Protein AF-B3CKD4-F1 (afdb_monomer)

Secondary structure (DSSP, 8-state):
------------GGGTT----------------------------------------TTHHHHS-HHHHHHHHHHHHHHHHTSS-TT-EEEE--GGGGSTTS-PPPHHHHHHHHHHHHHHHHGGGB-HHHHHHHHHHHHHS-EEEETTTEEEE----S-HHHHHTTTTEEES-SSSB-EEEE---S-EEEE-TTTTGGGSTTTTTSSTTS-TTT--SEEEEEEE-TT---SSPP-SEEEEEEEEETTTTEEEEEEEEEEE-

Organism: Enterococcus faecium (NCBI:txid1352)

Radius of gyration: 23.49 Å; Cα contacts (8 Å, |Δi|>4): 375; chains: 1; bounding box: 85×53×52 Å

Mean predicted aligned error: 12.22 Å

Foldseek 3Di:
DDDDDPDDDPDPPPPPPPPDPDDDDDDDDDDDDDDDDDDDDDDDDDDDDDDDQPPPQPCVLVPDDPVRLLVQLVVLVVCQLPLDDAFAFQFFDDLCLLDPPSPHDDLLRRLVSSLVSVCVRRPQSADPQLSVLLSVLCVQFTQGQDNFQGGDTHHRDPPVLSVLSCQQWAFPDLTSTGTIGGHSPWDKDWDPCLPPQCPDPVRVPAPPVDPSVPDSQKTKMKTACCPPDGSDDHFGIKIWIWGQDSSVRGTHTHNRMDGGD

Nearest PDB structures (foldseek):
  4hic-assembly2_B  TM=9.867E-01  e=3.251E-32  Enterococcus faecalis
  1pq6-assembly3_A  TM=2.931E-01  e=3.524E+00  Homo sapiens

Solvent-accessible surface area (backbone atoms only — not comparable to full-atom values): 16053 Å² total; per-residue (Å²): 137,88,82,82,80,84,75,81,78,83,72,74,80,82,66,84,79,78,79,82,84,83,78,84,87,88,83,87,80,90,83,84,90,80,90,82,84,82,88,80,92,78,92,75,95,75,77,92,75,80,82,75,80,77,92,75,43,90,52,53,75,76,73,43,53,76,64,54,50,52,51,53,43,47,53,42,47,48,56,52,55,65,69,55,58,73,63,41,76,55,39,76,55,64,74,68,60,58,45,89,88,60,71,69,79,50,44,66,58,51,44,49,52,36,52,52,43,47,46,74,71,51,52,79,48,35,39,72,55,26,57,54,44,42,53,57,22,32,78,50,27,39,33,42,71,42,88,64,36,11,38,45,67,44,88,68,56,85,59,60,73,46,56,57,68,46,72,48,52,37,36,82,38,67,55,70,16,42,30,38,20,35,55,59,86,59,62,69,44,78,43,62,40,78,82,46,42,51,72,34,88,94,40,41,84,45,74,73,89,55,58,63,91,80,50,77,48,60,49,42,39,34,35,50,36,72,86,61,89,59,62,42,93,72,41,36,34,41,36,38,34,32,35,49,38,63,92,77,67,42,52,17,43,43,41,56,70,40,70,42,108

Structure (mmCIF, N/CA/C/O backbone):
data_AF-B3CKD4-F1
#
_entry.id   AF-B3CKD4-F1
#
loop_
_atom_site.group_PDB
_atom_site.id
_atom_site.type_symbol
_atom_site.label_atom_id
_atom_site.label_alt_id
_atom_site.label_comp_id
_atom_site.label_asym_id
_atom_site.label_entity_id
_atom_site.label_seq_id
_atom_site.pdbx_PDB_ins_code
_atom_site.Cartn_x
_atom_site.Cartn_y
_atom_site.Cartn_z
_atom_site.occupancy
_atom_site.B_iso_or_equiv
_atom_site.auth_seq_id
_atom_site.auth_comp_id
_atom_site.auth_asym_id
_atom_site.auth_atom_id
_atom_site.pdbx_PDB_model_num
ATOM 1 N N . MET A 1 1 ? -47.167 0.837 -23.440 1.00 34.38 1 MET A N 1
ATOM 2 C CA . MET A 1 1 ? -45.935 1.009 -24.236 1.00 34.38 1 MET A CA 1
ATOM 3 C C . MET A 1 1 ? -44.785 1.200 -23.272 1.00 34.38 1 MET A C 1
ATOM 5 O O . MET A 1 1 ? -44.754 2.196 -22.567 1.00 34.38 1 MET A O 1
ATOM 9 N N . ILE A 1 2 ? -43.925 0.192 -23.177 1.00 34.47 2 ILE A N 1
ATOM 10 C CA . ILE A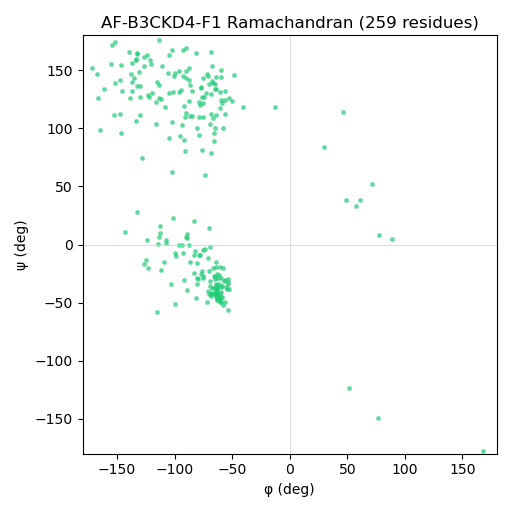 1 2 ? -42.704 0.191 -22.373 1.00 34.47 2 ILE A CA 1
ATOM 11 C C . ILE A 1 2 ? -41.601 0.704 -23.303 1.00 34.47 2 ILE A C 1
ATOM 13 O O . ILE A 1 2 ? -41.277 0.038 -24.282 1.00 34.47 2 ILE A O 1
ATOM 17 N N . GLY A 1 3 ? -41.101 1.915 -23.059 1.00 29.97 3 GLY A N 1
ATOM 18 C CA . GLY A 1 3 ? -39.999 2.514 -23.813 1.00 29.97 3 GLY A CA 1
ATOM 19 C C . GLY A 1 3 ? -38.732 2.474 -22.973 1.00 29.97 3 GLY A C 1
ATOM 20 O O . GLY A 1 3 ? -38.509 3.367 -22.163 1.00 29.97 3 GLY A O 1
ATOM 21 N N . VAL A 1 4 ? -37.945 1.407 -23.119 1.00 36.28 4 VAL A N 1
ATOM 22 C CA . VAL A 1 4 ? -36.656 1.248 -22.436 1.00 36.28 4 VAL A CA 1
ATOM 23 C C . VAL A 1 4 ? -35.616 2.136 -23.111 1.00 36.28 4 VAL A C 1
ATOM 25 O O . VAL A 1 4 ? -35.342 2.015 -24.303 1.00 36.28 4 VAL A O 1
ATOM 28 N N . LEU A 1 5 ? -35.050 3.023 -22.299 1.00 29.27 5 LEU A N 1
ATOM 29 C CA . LEU A 1 5 ? -33.893 3.861 -22.567 1.00 29.27 5 LEU A CA 1
ATOM 30 C C . LEU A 1 5 ? -32.649 2.962 -22.693 1.00 29.27 5 LEU A C 1
ATOM 32 O O . LEU A 1 5 ? -32.185 2.393 -21.706 1.00 29.27 5 LEU A O 1
ATOM 36 N N . VAL A 1 6 ? -32.115 2.812 -23.905 1.00 33.97 6 VAL A N 1
ATOM 37 C CA . VAL A 1 6 ? -30.828 2.142 -24.136 1.00 33.97 6 VAL A CA 1
ATOM 38 C C . VAL A 1 6 ? -29.718 3.130 -23.783 1.00 33.97 6 VAL A C 1
ATOM 40 O O . VAL A 1 6 ? -29.324 3.960 -24.598 1.00 33.97 6 VAL A O 1
ATOM 43 N N . VAL A 1 7 ? -29.235 3.061 -22.543 1.00 37.44 7 VAL A N 1
ATOM 44 C CA . VAL A 1 7 ? -27.975 3.690 -22.133 1.00 37.44 7 VAL A CA 1
ATOM 45 C C . VAL A 1 7 ? -26.863 2.694 -22.444 1.00 37.44 7 VAL A C 1
ATOM 47 O O . VAL A 1 7 ? -26.786 1.620 -21.849 1.00 37.44 7 VAL A O 1
ATOM 50 N N . GLY A 1 8 ? -26.044 3.035 -23.438 1.00 28.05 8 GLY A N 1
ATOM 51 C CA . GLY A 1 8 ? -24.894 2.247 -23.862 1.00 28.05 8 GLY A CA 1
ATOM 52 C C . GLY A 1 8 ? -23.882 2.098 -22.730 1.00 28.05 8 GLY A C 1
ATOM 53 O O . GLY A 1 8 ? -23.304 3.074 -22.258 1.00 28.05 8 GLY A O 1
ATOM 54 N N . ILE A 1 9 ? -23.667 0.854 -22.313 1.00 34.25 9 ILE A N 1
ATOM 55 C CA . ILE A 1 9 ? -22.568 0.450 -21.444 1.00 34.25 9 ILE A CA 1
ATOM 56 C C . ILE A 1 9 ? -21.275 0.597 -22.254 1.00 34.25 9 ILE A C 1
ATOM 58 O O . ILE A 1 9 ? -21.043 -0.145 -23.209 1.00 34.25 9 ILE A O 1
ATOM 62 N N . LEU A 1 10 ? -20.431 1.555 -21.866 1.00 32.62 10 LEU A N 1
ATOM 63 C CA . LEU A 1 10 ? -19.028 1.624 -22.269 1.00 32.62 10 LEU A CA 1
ATOM 64 C C . LEU A 1 10 ? -18.298 0.417 -21.664 1.00 32.62 10 LEU A C 1
ATOM 66 O O . LEU A 1 10 ? -17.800 0.450 -20.539 1.00 32.62 10 LEU A O 1
ATOM 70 N N . ALA A 1 11 ? -18.282 -0.684 -22.412 1.00 33.19 11 ALA A N 1
ATOM 71 C CA . ALA A 1 11 ? -17.410 -1.812 -22.151 1.00 33.19 11 ALA A CA 1
ATOM 72 C C . ALA A 1 11 ? -15.960 -1.343 -22.332 1.00 33.19 11 ALA A C 1
ATOM 74 O O . ALA A 1 11 ? -15.529 -1.014 -23.435 1.00 33.19 11 ALA A O 1
ATOM 75 N N . PHE A 1 12 ? -15.215 -1.289 -21.232 1.00 34.69 12 PHE A N 1
ATOM 76 C CA . PHE A 1 12 ? -13.770 -1.102 -21.232 1.00 34.69 12 PHE A CA 1
ATOM 77 C C . PHE A 1 12 ? -13.107 -2.222 -22.047 1.00 34.69 12 PHE A C 1
ATOM 79 O O . PHE A 1 12 ? -12.882 -3.324 -21.552 1.00 34.69 12 PHE A O 1
ATOM 86 N N . VAL A 1 13 ? -12.746 -1.913 -23.292 1.00 37.50 13 VAL A N 1
ATOM 87 C CA . VAL A 1 13 ? -11.971 -2.780 -24.200 1.00 37.50 13 VAL A CA 1
ATOM 88 C C . VAL A 1 13 ? -10.507 -2.945 -23.721 1.00 37.50 13 VAL A C 1
ATOM 90 O O . VAL A 1 13 ? -9.744 -3.719 -24.284 1.00 37.50 13 VAL A O 1
ATOM 93 N N . GLY A 1 14 ? -10.109 -2.293 -22.622 1.00 30.44 14 GLY A N 1
ATOM 94 C CA . GLY A 1 14 ? -8.742 -2.305 -22.084 1.00 30.44 14 GLY A CA 1
ATOM 95 C C . GLY A 1 14 ? -8.380 -3.409 -21.078 1.00 30.44 14 GLY A C 1
ATOM 96 O O . GLY A 1 14 ? -7.284 -3.357 -20.542 1.00 30.44 14 GLY A O 1
ATOM 97 N N . ILE A 1 15 ? -9.250 -4.390 -20.788 1.00 40.69 15 ILE A N 1
ATOM 98 C CA . ILE A 1 15 ? -8.971 -5.455 -19.784 1.00 40.69 15 ILE A CA 1
ATOM 99 C C . ILE A 1 15 ? -8.697 -6.829 -20.440 1.00 40.69 15 ILE A C 1
ATOM 101 O O . ILE A 1 15 ? -8.408 -7.812 -19.767 1.00 40.69 15 ILE A O 1
ATOM 105 N N . SER A 1 16 ? -8.705 -6.927 -21.774 1.00 32.69 16 SER A N 1
ATOM 106 C CA . SER A 1 16 ? -8.500 -8.213 -22.475 1.00 32.69 16 SER A CA 1
ATOM 107 C C . SER A 1 16 ? -7.028 -8.629 -22.660 1.00 32.69 16 SER A C 1
ATOM 109 O O . SER A 1 16 ? -6.746 -9.454 -23.523 1.00 32.69 16 SER A O 1
ATOM 111 N N . TYR A 1 17 ? -6.084 -8.099 -21.872 1.00 33.03 17 TYR A N 1
ATOM 112 C CA . TYR A 1 17 ? -4.670 -8.514 -21.930 1.00 33.03 17 TYR A CA 1
ATOM 113 C C . TYR A 1 17 ? -4.163 -9.260 -20.683 1.00 33.03 17 TYR A C 1
ATOM 115 O O . TYR A 1 17 ? -2.979 -9.561 -20.601 1.00 33.03 17 TYR A O 1
ATOM 123 N N . PHE A 1 18 ? -5.047 -9.655 -19.760 1.00 33.25 18 PHE A N 1
ATOM 124 C CA . PHE A 1 18 ? -4.701 -10.553 -18.652 1.00 33.25 18 PHE A CA 1
ATOM 125 C C . PHE A 1 18 ? -4.928 -12.015 -19.049 1.00 33.25 18 PHE A C 1
ATOM 127 O O . PHE A 1 18 ? -5.952 -12.615 -18.722 1.00 33.25 18 PHE A O 1
ATOM 134 N N . ASN A 1 19 ? -3.974 -12.604 -19.773 1.00 26.56 19 ASN A N 1
ATOM 135 C CA . ASN A 1 19 ? -3.956 -14.046 -20.009 1.00 26.56 19 ASN A CA 1
ATOM 136 C C . ASN A 1 19 ? -3.113 -14.713 -18.910 1.00 26.56 19 ASN A C 1
ATOM 138 O O . ASN A 1 19 ? -1.901 -14.868 -19.038 1.00 26.56 19 ASN A O 1
ATOM 142 N N . ASN A 1 20 ? -3.766 -15.083 -17.809 1.00 30.27 20 ASN A N 1
ATOM 143 C CA . ASN A 1 20 ? -3.169 -15.878 -16.741 1.00 30.27 20 ASN A CA 1
ATOM 144 C C . ASN A 1 20 ? -2.931 -17.313 -17.252 1.00 30.27 20 ASN A C 1
ATOM 146 O O . ASN A 1 20 ? -3.869 -18.101 -17.365 1.00 30.27 20 ASN A O 1
ATOM 150 N N . LYS A 1 21 ? -1.679 -17.654 -17.577 1.00 29.91 21 LYS A N 1
ATOM 151 C CA . LYS A 1 21 ? -1.231 -19.044 -17.749 1.00 29.91 21 LYS A CA 1
ATOM 152 C C . LYS A 1 21 ? -0.459 -19.510 -16.514 1.00 29.91 21 LYS A C 1
ATOM 154 O O . LYS A 1 21 ? 0.703 -19.880 -16.622 1.00 29.91 21 LYS A O 1
ATOM 159 N N . ASN A 1 22 ? -1.111 -19.553 -15.358 1.00 34.25 22 ASN A N 1
ATOM 160 C CA . ASN A 1 22 ? -0.658 -20.405 -14.264 1.00 34.25 22 ASN A CA 1
ATOM 161 C C . ASN A 1 22 ? -1.377 -21.751 -14.336 1.00 34.25 22 ASN A C 1
ATOM 163 O O . ASN A 1 22 ? -2.528 -21.891 -13.932 1.00 34.25 22 ASN A O 1
ATOM 167 N N . GLN A 1 23 ? -0.655 -22.756 -14.822 1.00 29.67 23 GLN A N 1
ATOM 168 C CA . GLN A 1 23 ? -0.945 -24.153 -14.531 1.00 29.67 23 GLN A CA 1
ATOM 169 C C . GLN A 1 23 ? 0.381 -24.840 -14.165 1.00 29.67 23 GLN A C 1
ATOM 171 O O . GLN A 1 23 ? 1.201 -25.069 -15.052 1.00 29.67 23 GLN A O 1
ATOM 176 N N . PRO A 1 24 ? 0.633 -25.170 -12.889 1.00 33.41 24 PRO A N 1
ATOM 177 C CA . PRO A 1 24 ? 1.547 -26.247 -12.525 1.00 33.41 24 PRO A CA 1
ATOM 178 C C . PRO A 1 24 ? 0.737 -27.477 -12.055 1.00 33.41 24 PRO A C 1
ATOM 180 O O . PRO A 1 24 ? -0.436 -27.313 -11.707 1.00 33.41 24 PRO A O 1
ATOM 183 N N . PRO A 1 25 ? 1.302 -28.704 -11.991 1.00 36.31 25 PRO A N 1
ATOM 184 C CA . PRO A 1 25 ? 2.719 -29.066 -12.119 1.00 36.31 25 PRO A CA 1
ATOM 185 C C . PRO A 1 25 ? 2.993 -30.248 -13.082 1.00 36.31 25 PRO A C 1
ATOM 187 O O . PRO A 1 25 ? 2.129 -31.079 -13.345 1.00 36.31 25 PRO A O 1
ATOM 190 N N . VAL A 1 26 ? 4.247 -30.416 -13.505 1.00 28.50 26 VAL A N 1
ATOM 191 C CA . VAL A 1 26 ? 4.792 -31.753 -13.807 1.00 28.50 26 VAL A CA 1
ATOM 192 C C . VAL A 1 26 ? 6.223 -31.844 -13.283 1.00 28.50 26 VAL A C 1
ATOM 194 O O . VAL A 1 26 ? 7.072 -31.013 -13.588 1.00 28.50 26 VAL A O 1
ATOM 197 N N . THR A 1 27 ? 6.474 -32.862 -12.469 1.00 28.45 27 THR A N 1
ATOM 198 C CA . THR A 1 27 ? 7.768 -33.255 -11.889 1.00 28.45 27 THR A CA 1
ATOM 199 C C . THR A 1 27 ? 7.973 -34.738 -12.228 1.00 28.45 27 THR A C 1
ATOM 201 O O . THR A 1 27 ? 6.972 -35.442 -12.361 1.00 28.45 27 THR A O 1
ATOM 204 N N . PRO A 1 28 ? 9.189 -35.307 -12.174 1.00 35.09 28 PRO A N 1
ATOM 205 C CA . PRO A 1 28 ? 10.477 -34.934 -12.762 1.00 35.09 28 PRO A CA 1
ATOM 206 C C . PRO A 1 28 ? 10.909 -35.978 -13.828 1.00 35.09 28 PRO A C 1
ATOM 208 O O . PRO A 1 28 ? 10.296 -37.032 -13.979 1.00 35.09 28 PRO A O 1
ATOM 211 N N . THR A 1 29 ? 12.023 -35.765 -14.530 1.00 26.00 29 THR A N 1
ATOM 212 C CA . THR A 1 29 ? 12.732 -36.859 -15.223 1.00 26.00 29 THR A CA 1
ATOM 213 C C . THR A 1 29 ? 14.212 -36.812 -14.852 1.00 26.00 29 THR A C 1
ATOM 215 O O . THR A 1 29 ? 14.914 -35.869 -15.202 1.00 26.00 29 THR A O 1
ATOM 218 N N . ALA A 1 30 ? 14.658 -37.825 -14.098 1.00 27.53 30 ALA A N 1
ATOM 219 C CA . ALA A 1 30 ? 16.064 -38.215 -13.964 1.00 27.53 30 ALA A CA 1
ATOM 220 C C . ALA A 1 30 ? 16.600 -38.586 -15.360 1.00 27.53 30 ALA A C 1
ATOM 222 O O . ALA A 1 30 ? 15.864 -39.116 -16.183 1.00 27.53 30 ALA A O 1
ATOM 223 N N . THR A 1 31 ? 17.838 -38.319 -15.761 1.00 25.52 31 THR A N 1
ATOM 224 C CA . THR A 1 31 ? 19.132 -38.825 -15.263 1.00 25.52 31 THR A CA 1
ATOM 225 C C . THR A 1 31 ? 20.192 -37.971 -16.003 1.00 25.52 31 THR A C 1
ATOM 227 O O . THR A 1 31 ? 19.908 -37.453 -17.079 1.00 25.52 31 THR A O 1
ATOM 230 N N . THR A 1 32 ? 21.398 -37.700 -15.507 1.00 27.59 32 THR A N 1
ATOM 231 C CA . THR A 1 32 ? 22.533 -38.634 -15.525 1.00 27.59 32 THR A CA 1
ATOM 232 C C . THR A 1 32 ? 23.643 -38.124 -14.606 1.00 27.59 32 THR A C 1
ATOM 234 O O . THR A 1 32 ? 23.853 -36.922 -14.464 1.00 27.59 32 THR A O 1
ATOM 237 N N . GLU A 1 33 ? 24.332 -39.081 -13.999 1.00 27.83 33 GLU A N 1
ATOM 238 C CA . GLU A 1 33 ? 25.506 -38.949 -13.150 1.00 27.83 33 GLU A CA 1
ATOM 239 C C . GLU A 1 33 ? 26.725 -38.397 -13.904 1.00 27.83 33 GLU A C 1
ATOM 241 O O . GLU A 1 33 ? 27.019 -38.841 -15.012 1.00 27.83 33 GLU A O 1
ATOM 246 N N . THR A 1 34 ? 27.533 -37.589 -13.216 1.00 28.06 34 THR A N 1
ATOM 247 C CA . THR A 1 34 ? 28.989 -37.793 -13.218 1.00 28.06 34 THR A CA 1
ATOM 248 C C . THR A 1 34 ? 29.566 -37.373 -11.871 1.00 28.06 34 THR A C 1
ATOM 250 O O . THR A 1 34 ? 29.558 -36.205 -11.491 1.00 28.06 34 THR A O 1
ATOM 253 N N . LYS A 1 35 ? 30.052 -38.373 -11.130 1.00 27.98 35 LYS A N 1
ATOM 254 C CA . LYS A 1 35 ? 30.986 -38.214 -10.015 1.00 27.98 35 LYS A CA 1
ATOM 255 C C . LYS A 1 35 ? 32.309 -37.673 -10.555 1.00 27.98 35 LYS A C 1
ATOM 257 O O . LYS A 1 35 ? 32.873 -38.301 -11.441 1.00 27.98 35 LYS A O 1
ATOM 262 N N . GLU A 1 36 ? 32.872 -36.668 -9.896 1.00 26.27 36 GLU A N 1
ATOM 263 C CA . GLU A 1 36 ? 34.223 -36.823 -9.356 1.00 26.27 36 GLU A CA 1
ATOM 264 C C . GLU A 1 36 ? 34.435 -35.941 -8.122 1.00 26.27 36 GLU A C 1
ATOM 266 O O . GLU A 1 36 ? 33.935 -34.827 -8.005 1.00 26.27 36 GLU A O 1
ATOM 271 N N . SER A 1 37 ? 35.112 -36.553 -7.160 1.00 27.42 37 SER A N 1
ATOM 272 C CA . SER A 1 37 ? 35.383 -36.122 -5.795 1.00 27.42 37 SER A CA 1
ATOM 273 C C . SER A 1 37 ? 36.687 -35.330 -5.752 1.00 27.42 37 SER A C 1
ATOM 275 O O . SER A 1 37 ? 37.608 -35.676 -6.483 1.00 27.42 37 SER A O 1
ATOM 277 N N . ASN A 1 38 ? 36.811 -34.370 -4.828 1.00 26.59 38 ASN A N 1
ATOM 278 C CA . ASN A 1 38 ? 37.902 -34.394 -3.847 1.00 26.59 38 ASN A CA 1
ATOM 279 C C . ASN A 1 38 ? 37.614 -33.506 -2.627 1.00 26.59 38 ASN A C 1
ATOM 281 O O . ASN A 1 38 ? 37.167 -32.368 -2.736 1.00 26.59 38 ASN A O 1
ATOM 285 N N . GLN A 1 39 ? 37.873 -34.106 -1.464 1.00 28.67 39 GLN A N 1
ATOM 286 C CA . GLN A 1 39 ? 37.807 -33.565 -0.108 1.00 28.67 39 GLN A CA 1
ATOM 287 C C . GLN A 1 39 ? 38.749 -32.369 0.098 1.00 28.67 39 GLN A C 1
ATOM 289 O O . GLN A 1 39 ? 39.863 -32.376 -0.416 1.00 28.67 39 GLN A O 1
ATOM 294 N N . SER A 1 40 ? 38.377 -31.451 0.995 1.00 28.33 40 SER A N 1
ATOM 295 C CA . SER A 1 40 ? 39.128 -31.263 2.247 1.00 28.33 40 SER A CA 1
ATOM 296 C C . SER A 1 40 ? 38.325 -30.417 3.235 1.00 28.33 40 SER A C 1
ATOM 298 O O . SER A 1 40 ? 37.903 -29.305 2.929 1.00 28.33 40 SER A O 1
ATOM 300 N N . GLU A 1 41 ? 38.145 -30.957 4.436 1.00 30.70 41 GLU A N 1
ATOM 301 C CA . GLU A 1 41 ? 37.714 -30.240 5.632 1.00 30.70 41 GLU A CA 1
ATOM 302 C C . GLU A 1 41 ? 38.784 -29.217 6.033 1.00 30.70 41 GLU A C 1
ATOM 304 O O . GLU A 1 41 ? 39.971 -29.544 6.047 1.00 30.70 41 GLU A O 1
ATOM 309 N N . THR A 1 42 ? 38.384 -28.007 6.425 1.00 29.03 42 THR A N 1
ATOM 310 C CA . THR A 1 42 ? 39.048 -27.280 7.517 1.00 29.03 42 THR A CA 1
ATOM 311 C C . THR A 1 42 ? 38.041 -26.337 8.169 1.00 29.03 42 THR A C 1
ATOM 313 O O . THR A 1 42 ? 37.578 -25.366 7.578 1.00 29.03 42 THR A O 1
ATOM 316 N N . SER A 1 43 ? 37.698 -26.670 9.408 1.00 33.59 43 SER A N 1
ATOM 317 C CA . SER A 1 43 ? 37.061 -25.814 10.399 1.00 33.59 43 SER A CA 1
ATOM 318 C C . SER A 1 43 ? 37.939 -24.604 10.724 1.00 33.59 43 SER A C 1
ATOM 320 O O . SER A 1 43 ? 39.111 -24.771 11.065 1.00 33.59 43 SER A O 1
ATOM 322 N N . GLY A 1 44 ? 37.356 -23.409 10.702 1.00 27.89 44 GLY A N 1
ATOM 323 C CA . GLY A 1 44 ? 37.972 -22.194 11.223 1.00 27.89 44 GLY A CA 1
ATOM 324 C C . GLY A 1 44 ? 36.926 -21.100 11.388 1.00 27.89 44 GLY A C 1
ATOM 325 O O . GLY A 1 44 ? 36.568 -20.439 10.419 1.00 27.89 44 GLY A O 1
ATOM 326 N N . GLU A 1 45 ? 36.428 -20.927 12.613 1.00 34.06 45 GLU A N 1
ATOM 327 C CA . GLU A 1 45 ? 35.803 -19.675 13.041 1.00 34.06 45 GLU A CA 1
ATOM 328 C C . GLU A 1 45 ? 36.805 -18.532 12.844 1.00 34.06 45 GLU A C 1
ATOM 330 O O . GLU A 1 45 ? 37.916 -18.570 13.376 1.00 34.06 45 GLU A O 1
ATOM 335 N N . ALA A 1 46 ? 36.405 -17.509 12.093 1.00 29.33 46 ALA A N 1
ATOM 336 C CA . ALA A 1 46 ? 37.094 -16.230 12.044 1.00 29.33 46 ALA A CA 1
ATOM 337 C C . ALA A 1 46 ? 36.063 -15.114 11.830 1.00 29.33 46 ALA A C 1
ATOM 339 O O . ALA A 1 46 ? 35.621 -14.849 10.717 1.00 29.33 46 ALA A O 1
ATOM 340 N N . THR A 1 47 ? 35.667 -14.532 12.959 1.00 27.17 47 THR A N 1
ATOM 341 C CA . THR A 1 47 ? 35.543 -13.092 13.215 1.00 27.17 47 THR A CA 1
ATOM 342 C C . THR A 1 47 ? 34.853 -12.226 12.155 1.00 27.17 47 THR A C 1
ATOM 344 O O . THR A 1 47 ? 35.387 -11.960 11.079 1.00 27.17 47 THR A O 1
ATOM 347 N N . GLU A 1 48 ? 33.701 -11.681 12.556 1.00 37.09 48 GLU A N 1
ATOM 348 C CA . GLU A 1 48 ? 33.053 -10.509 11.968 1.00 37.09 48 GLU A CA 1
ATOM 349 C C . GLU A 1 48 ? 34.081 -9.429 11.618 1.00 37.09 48 GLU A C 1
ATOM 351 O O . GLU A 1 48 ? 34.756 -8.888 12.497 1.00 37.09 48 GLU A O 1
ATOM 356 N N . ASN A 1 49 ? 34.175 -9.087 10.332 1.00 29.06 49 ASN A N 1
ATOM 357 C CA . ASN A 1 49 ? 34.897 -7.903 9.902 1.00 29.06 49 ASN A CA 1
ATOM 358 C C . ASN A 1 49 ? 33.924 -6.912 9.261 1.00 29.06 49 ASN A C 1
ATOM 360 O O . ASN A 1 49 ? 33.439 -7.083 8.145 1.00 29.06 49 ASN A O 1
ATOM 364 N N . SER A 1 50 ? 33.640 -5.893 10.068 1.00 36.69 50 SER A N 1
ATOM 365 C CA . SER A 1 50 ? 33.224 -4.535 9.740 1.00 36.69 50 SER A CA 1
ATOM 366 C C . SER A 1 50 ? 33.379 -4.133 8.265 1.00 36.69 50 SER A C 1
ATOM 368 O O . SER A 1 50 ? 34.484 -4.037 7.734 1.00 36.69 50 SER A O 1
ATOM 370 N N . SER A 1 51 ? 32.227 -3.824 7.663 1.00 47.62 51 SER A N 1
ATOM 371 C CA . SER A 1 51 ? 31.985 -2.788 6.649 1.00 47.62 51 SER A CA 1
ATOM 372 C C . SER A 1 51 ? 33.147 -2.427 5.715 1.00 47.62 51 SER A C 1
ATOM 374 O O . SER A 1 51 ? 33.787 -1.385 5.851 1.00 47.62 51 SER A O 1
ATOM 376 N N . GLN A 1 52 ? 33.295 -3.210 4.649 1.00 33.50 52 GLN A N 1
ATOM 377 C CA . GLN A 1 52 ? 33.600 -2.627 3.347 1.00 33.50 52 GLN A CA 1
ATOM 378 C C . GLN A 1 52 ? 32.277 -2.211 2.704 1.00 33.50 52 GLN A C 1
ATOM 380 O O . GLN A 1 52 ? 31.463 -3.053 2.331 1.00 33.50 52 GLN A O 1
ATOM 385 N N . ALA A 1 53 ? 32.048 -0.901 2.594 1.00 41.47 53 ALA A N 1
ATOM 386 C CA . ALA A 1 53 ? 31.042 -0.380 1.683 1.00 41.47 53 ALA A CA 1
ATOM 387 C C . ALA A 1 53 ? 31.387 -0.897 0.280 1.00 41.47 53 ALA A C 1
ATOM 389 O O . ALA A 1 53 ? 32.433 -0.552 -0.273 1.00 41.47 53 ALA A O 1
ATOM 390 N N . VAL A 1 54 ? 30.542 -1.776 -0.260 1.00 41.84 54 VAL A N 1
ATOM 391 C CA . VAL A 1 54 ? 30.684 -2.313 -1.612 1.00 41.84 54 VAL A CA 1
ATOM 392 C C . VAL A 1 54 ? 30.492 -1.154 -2.582 1.00 41.84 54 VAL A C 1
ATOM 394 O O . VAL A 1 54 ? 29.382 -0.774 -2.942 1.00 41.84 54 VAL A O 1
ATOM 397 N N . GLN A 1 55 ? 31.609 -0.575 -3.003 1.00 39.78 55 GLN A N 1
ATOM 398 C CA . GLN A 1 55 ? 31.716 0.401 -4.078 1.00 39.78 55 GLN A CA 1
ATOM 399 C C . GLN A 1 55 ? 31.536 -0.327 -5.425 1.00 39.78 55 GLN A C 1
ATOM 401 O O . GLN A 1 55 ? 32.451 -0.400 -6.238 1.00 39.78 55 GLN A O 1
ATOM 406 N N . GLY A 1 56 ? 30.372 -0.965 -5.608 1.00 42.75 56 GLY A N 1
ATOM 407 C CA . GLY A 1 56 ? 30.109 -1.921 -6.688 1.00 42.75 56 GLY A CA 1
ATOM 408 C C . GLY A 1 56 ? 28.697 -1.887 -7.287 1.00 42.75 56 GLY A C 1
ATOM 409 O O . GLY A 1 56 ? 28.372 -2.788 -8.052 1.00 42.75 56 GLY A O 1
ATOM 410 N N . SER A 1 57 ? 27.863 -0.881 -6.980 1.00 52.38 57 SER A N 1
ATOM 411 C CA . SER A 1 57 ? 26.451 -0.831 -7.422 1.00 52.38 57 SER A CA 1
ATOM 412 C C . SER A 1 57 ? 26.086 0.302 -8.403 1.00 52.38 57 SER A C 1
ATOM 414 O O . SER A 1 57 ? 24.924 0.362 -8.801 1.00 52.38 57 SER A O 1
ATOM 416 N N . SER A 1 58 ? 26.999 1.188 -8.832 1.00 59.50 58 SER A N 1
ATOM 417 C CA . SER A 1 58 ? 26.608 2.301 -9.732 1.00 59.50 58 SER A CA 1
ATOM 418 C C . SER A 1 58 ? 26.134 1.830 -11.109 1.00 59.50 58 SER A C 1
ATOM 420 O O . SER A 1 58 ? 25.308 2.477 -11.739 1.00 59.50 58 SER A O 1
ATOM 422 N N . ASP A 1 59 ? 26.620 0.671 -11.559 1.00 84.94 59 ASP A N 1
ATOM 423 C CA . ASP A 1 59 ? 26.384 0.199 -12.925 1.00 84.94 59 ASP A CA 1
ATOM 424 C C . ASP A 1 59 ? 25.392 -0.970 -12.982 1.00 84.94 59 ASP A C 1
ATOM 426 O O . ASP A 1 59 ? 25.200 -1.539 -14.055 1.00 84.94 59 ASP A O 1
ATOM 430 N N . HIS A 1 60 ? 24.789 -1.378 -11.854 1.00 94.31 60 HIS A N 1
ATOM 431 C CA . HIS A 1 60 ? 23.889 -2.545 -11.808 1.00 94.31 60 HIS A CA 1
ATOM 432 C C . HIS A 1 60 ? 22.774 -2.414 -12.847 1.00 94.31 60 HIS A C 1
ATOM 434 O O . HIS A 1 60 ? 22.674 -3.222 -13.768 1.00 94.31 60 HIS A O 1
ATOM 440 N N . LEU A 1 61 ? 22.023 -1.314 -12.781 1.00 94.94 61 LEU A N 1
ATOM 441 C CA . LEU A 1 61 ? 20.921 -1.051 -13.705 1.00 94.94 61 LEU A CA 1
ATOM 442 C C . LEU A 1 61 ? 21.379 -0.864 -15.157 1.00 94.94 61 LEU A C 1
ATOM 444 O O . LEU A 1 61 ? 20.610 -1.169 -16.067 1.00 94.94 61 LEU A O 1
ATOM 448 N N . LEU A 1 62 ? 22.611 -0.390 -15.377 1.00 93.62 62 LEU A N 1
ATOM 449 C CA . LEU A 1 62 ? 23.193 -0.198 -16.711 1.00 93.62 62 LEU A CA 1
ATOM 450 C C . LEU A 1 62 ? 23.615 -1.518 -17.366 1.00 93.62 62 LEU A C 1
ATOM 452 O O . LEU A 1 62 ? 23.613 -1.620 -18.591 1.00 93.62 62 LEU A O 1
ATOM 456 N N . LYS A 1 63 ? 23.986 -2.522 -16.565 1.00 95.25 63 LYS A N 1
ATOM 457 C CA . LYS A 1 63 ? 24.376 -3.856 -17.045 1.00 95.25 63 LYS A CA 1
ATOM 458 C C . LYS A 1 63 ? 23.174 -4.724 -17.393 1.00 95.25 63 LYS A C 1
ATOM 460 O O . LYS A 1 63 ? 23.289 -5.583 -18.263 1.00 95.25 63 LYS A O 1
ATOM 465 N N . LEU A 1 64 ? 22.048 -4.504 -16.720 1.00 95.62 64 LEU A N 1
ATOM 466 C CA . LEU A 1 64 ? 20.812 -5.227 -16.983 1.00 95.62 64 LEU A CA 1
ATOM 467 C C . LEU A 1 64 ? 20.136 -4.736 -18.268 1.00 95.62 64 LEU A C 1
ATOM 469 O O . LEU A 1 64 ? 20.087 -3.542 -18.576 1.00 95.62 64 LEU A O 1
ATOM 473 N N . SER A 1 65 ? 19.537 -5.662 -19.004 1.00 96.38 65 SER A N 1
ATOM 474 C CA . SER A 1 65 ? 18.559 -5.340 -20.038 1.00 96.38 65 SER A CA 1
ATOM 475 C C . SER A 1 65 ? 17.268 -4.782 -19.424 1.00 96.38 65 SER A C 1
ATOM 477 O O . SER A 1 65 ? 16.999 -4.917 -18.230 1.00 96.38 65 SER A O 1
ATOM 479 N N . ALA A 1 66 ? 16.417 -4.174 -20.257 1.00 95.56 66 ALA A N 1
ATOM 480 C CA . ALA A 1 66 ? 15.106 -3.699 -19.808 1.00 95.56 66 ALA A CA 1
ATOM 481 C C . ALA A 1 66 ? 14.232 -4.831 -19.241 1.00 95.56 66 ALA A C 1
ATOM 483 O O . ALA A 1 66 ? 13.520 -4.618 -18.266 1.00 95.56 66 ALA A O 1
ATOM 484 N N . LYS A 1 67 ? 14.321 -6.037 -19.820 1.00 97.12 67 LYS A N 1
ATOM 485 C CA . LYS A 1 67 ? 13.588 -7.202 -19.326 1.00 97.12 67 LYS A CA 1
ATOM 486 C C . LYS A 1 67 ? 14.112 -7.664 -17.966 1.00 97.12 67 LYS A C 1
ATOM 488 O O . LYS A 1 67 ? 13.309 -7.921 -17.084 1.00 97.12 67 LYS A O 1
ATOM 493 N N . GLU A 1 68 ? 15.428 -7.730 -17.785 1.00 98.06 68 GLU A N 1
ATOM 494 C CA . GLU A 1 68 ? 16.006 -8.159 -16.507 1.00 98.06 68 GLU A CA 1
ATOM 495 C C . GLU A 1 68 ? 15.699 -7.170 -15.376 1.00 98.06 68 GLU A C 1
ATOM 497 O O . GLU A 1 68 ? 15.382 -7.607 -14.277 1.00 98.06 68 GLU A O 1
ATOM 502 N N . ARG A 1 69 ? 15.699 -5.852 -15.641 1.00 97.50 69 ARG A N 1
ATOM 503 C CA . ARG A 1 69 ? 15.247 -4.856 -14.648 1.00 97.50 69 ARG A CA 1
ATOM 504 C C . ARG A 1 69 ? 13.776 -5.040 -14.273 1.00 97.50 69 ARG A C 1
ATOM 506 O O . ARG A 1 69 ? 13.441 -4.985 -13.095 1.00 97.50 69 ARG A O 1
ATOM 513 N N . ALA A 1 70 ? 12.913 -5.264 -15.265 1.00 97.75 70 ALA A N 1
ATOM 514 C CA . ALA A 1 70 ? 11.492 -5.513 -15.039 1.00 97.75 70 ALA A CA 1
ATOM 515 C C . ALA A 1 70 ? 11.257 -6.790 -14.215 1.00 97.75 70 ALA A C 1
ATOM 517 O O . ALA A 1 70 ? 10.481 -6.765 -13.258 1.00 97.75 70 ALA A O 1
ATOM 518 N N . ASP A 1 71 ? 11.949 -7.881 -14.553 1.00 98.12 71 ASP A N 1
ATOM 519 C CA . ASP A 1 71 ? 11.868 -9.152 -13.832 1.00 98.12 71 ASP A CA 1
ATOM 520 C C . ASP A 1 71 ? 12.375 -8.973 -12.381 1.00 98.12 71 ASP A C 1
ATOM 522 O O . ASP A 1 71 ? 11.653 -9.293 -11.439 1.00 98.12 71 ASP A O 1
ATOM 526 N N . GLU A 1 72 ? 13.536 -8.338 -12.173 1.00 98.50 72 GLU A N 1
ATOM 527 C CA . GLU A 1 72 ? 14.107 -8.093 -10.837 1.00 98.50 72 GLU A CA 1
ATOM 528 C C . GLU A 1 72 ? 13.209 -7.202 -9.954 1.00 98.50 72 GLU A C 1
ATOM 530 O O . GLU A 1 72 ? 13.000 -7.490 -8.769 1.00 98.50 72 GLU A O 1
ATOM 535 N N . ALA A 1 73 ? 12.644 -6.129 -10.518 1.00 98.44 73 ALA A N 1
ATOM 536 C CA . ALA A 1 73 ? 11.708 -5.258 -9.811 1.00 98.44 73 ALA A CA 1
ATOM 537 C C . ALA A 1 73 ? 10.419 -6.003 -9.431 1.00 98.44 73 ALA A C 1
ATOM 539 O O . ALA A 1 73 ? 9.905 -5.833 -8.322 1.00 98.44 73 ALA A O 1
ATOM 540 N N . THR A 1 74 ? 9.918 -6.859 -10.324 1.00 98.31 74 THR A N 1
ATOM 541 C CA . THR A 1 74 ? 8.713 -7.667 -10.088 1.00 98.31 74 THR A CA 1
ATOM 542 C C . THR A 1 74 ? 8.954 -8.721 -9.011 1.00 98.31 74 THR A C 1
ATOM 544 O O . THR A 1 74 ? 8.136 -8.863 -8.108 1.00 98.31 74 THR A O 1
ATOM 547 N N . GLU A 1 75 ? 10.105 -9.393 -9.022 1.00 98.50 75 GLU A N 1
ATOM 548 C CA . GLU A 1 75 ? 10.503 -10.335 -7.970 1.00 98.50 75 GLU A CA 1
ATOM 549 C C . GLU A 1 75 ? 10.686 -9.641 -6.611 1.00 98.50 75 GLU A C 1
ATOM 551 O O . GLU A 1 75 ? 10.370 -10.196 -5.557 1.00 98.50 75 GLU A O 1
ATOM 556 N N . ALA A 1 76 ? 11.206 -8.411 -6.588 1.00 98.56 76 ALA A N 1
ATOM 557 C CA . ALA A 1 76 ? 11.279 -7.624 -5.360 1.00 98.56 76 ALA A CA 1
ATOM 558 C C . ALA A 1 76 ? 9.887 -7.243 -4.832 1.00 98.56 76 ALA A C 1
ATOM 560 O O . ALA A 1 76 ? 9.648 -7.356 -3.626 1.00 98.56 76 ALA A O 1
ATOM 561 N N . PHE A 1 77 ? 8.965 -6.858 -5.722 1.00 98.69 77 PHE A N 1
ATOM 562 C CA . PHE A 1 77 ? 7.567 -6.636 -5.365 1.00 98.69 77 PHE A CA 1
ATOM 563 C C . PHE A 1 77 ? 6.931 -7.913 -4.807 1.00 98.69 77 PHE A C 1
ATOM 565 O O . PHE A 1 77 ? 6.361 -7.872 -3.721 1.00 98.69 77 PHE A O 1
ATOM 572 N N . GLU A 1 78 ? 7.082 -9.053 -5.485 1.00 98.50 78 GLU A N 1
ATOM 573 C CA . GLU A 1 78 ? 6.540 -10.343 -5.048 1.00 98.50 78 GLU A CA 1
ATOM 574 C C . GLU A 1 78 ? 7.084 -10.743 -3.674 1.00 98.50 78 GLU A C 1
ATOM 576 O O . GLU A 1 78 ? 6.309 -11.112 -2.791 1.00 98.50 78 GLU A O 1
ATOM 581 N N . ARG A 1 79 ? 8.395 -10.598 -3.440 1.00 98.25 79 ARG A N 1
ATOM 582 C CA . ARG A 1 79 ? 9.014 -10.874 -2.132 1.00 98.25 79 ARG A CA 1
ATOM 583 C C . ARG A 1 79 ? 8.442 -10.009 -1.016 1.00 98.25 79 ARG A C 1
ATOM 585 O O . ARG A 1 79 ? 8.313 -10.485 0.108 1.00 98.25 79 ARG A O 1
ATOM 592 N N . TRP A 1 80 ? 8.112 -8.747 -1.287 1.00 98.56 80 TRP A N 1
ATOM 593 C CA . TRP A 1 80 ? 7.410 -7.906 -0.319 1.00 98.56 80 TRP A CA 1
ATOM 594 C C . TRP A 1 80 ? 5.950 -8.335 -0.151 1.00 98.56 80 TRP A C 1
ATOM 596 O O . TRP A 1 80 ? 5.504 -8.558 0.976 1.00 98.56 80 TRP A O 1
ATOM 606 N N . TYR A 1 81 ? 5.228 -8.509 -1.253 1.00 98.25 81 TYR A N 1
ATOM 607 C CA . TYR A 1 81 ? 3.797 -8.792 -1.278 1.00 98.25 81 TYR A CA 1
ATOM 608 C C . TYR A 1 81 ? 3.446 -10.145 -0.647 1.00 98.25 81 TYR A C 1
ATOM 610 O O . TYR A 1 81 ? 2.394 -10.290 -0.033 1.00 98.25 81 TYR A O 1
ATOM 618 N N . THR A 1 82 ? 4.360 -11.114 -0.715 1.00 97.69 82 THR A N 1
ATOM 619 C CA . THR A 1 82 ? 4.246 -12.446 -0.098 1.00 97.69 82 THR A CA 1
ATOM 620 C C . THR A 1 82 ? 4.937 -12.553 1.268 1.00 97.69 82 THR A C 1
ATOM 622 O O . THR A 1 82 ? 4.864 -13.597 1.911 1.00 97.69 82 THR A O 1
ATOM 625 N N . SER A 1 83 ? 5.568 -11.479 1.772 1.00 97.62 83 SER A N 1
ATOM 626 C CA . SER A 1 83 ? 6.215 -11.480 3.102 1.00 97.62 83 SER A CA 1
ATOM 627 C C . SER A 1 83 ? 5.238 -11.451 4.284 1.00 97.62 83 SER A C 1
ATOM 629 O O . SER A 1 83 ? 5.654 -11.506 5.443 1.00 97.62 83 SER A O 1
ATOM 631 N N . PHE A 1 84 ? 3.942 -11.342 4.009 1.00 97.88 84 PHE A N 1
ATOM 632 C CA . PHE A 1 84 ? 2.866 -11.353 4.989 1.00 97.88 84 PHE A CA 1
ATOM 633 C C . PHE A 1 84 ? 1.719 -12.226 4.485 1.00 97.88 84 PHE A C 1
ATOM 635 O O . PHE A 1 84 ? 1.596 -12.453 3.284 1.00 97.88 84 PHE A O 1
ATOM 642 N N . SER A 1 85 ? 0.887 -12.744 5.387 1.00 97.75 85 SER A N 1
ATOM 643 C CA . SER A 1 85 ? -0.292 -13.516 4.974 1.00 97.75 85 SER A CA 1
ATOM 644 C C . SER A 1 85 ? -1.486 -12.593 4.747 1.00 97.75 85 SER A C 1
ATOM 646 O O . SER A 1 85 ? -1.606 -11.541 5.382 1.00 97.75 85 SER A O 1
ATOM 648 N N . ASN A 1 86 ? -2.397 -12.993 3.858 1.00 97.69 86 ASN A N 1
ATOM 649 C CA . A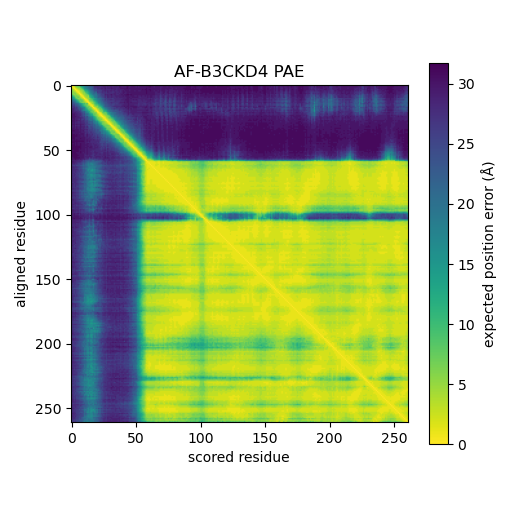SN A 1 86 ? -3.654 -12.275 3.672 1.00 97.69 86 ASN A CA 1
ATOM 650 C C . ASN A 1 86 ? -4.433 -12.254 4.996 1.00 97.69 86 ASN A C 1
ATOM 652 O O . ASN A 1 86 ? -4.709 -13.310 5.566 1.00 97.69 86 ASN A O 1
ATOM 656 N N . GLY A 1 87 ? -4.795 -11.066 5.479 1.00 97.94 87 GLY A N 1
ATOM 657 C CA . GLY A 1 87 ? -5.472 -10.889 6.763 1.00 97.94 87 GLY A CA 1
ATOM 658 C C . GLY A 1 87 ? -4.549 -10.713 7.973 1.00 97.94 87 GLY A C 1
ATOM 659 O O . GLY A 1 87 ? -5.058 -10.603 9.089 1.00 97.94 87 GLY A O 1
ATOM 660 N N . ASP A 1 88 ? -3.225 -10.643 7.783 1.00 98.56 88 ASP A N 1
ATOM 661 C CA . ASP A 1 88 ? -2.281 -10.309 8.856 1.00 98.56 88 ASP A CA 1
ATOM 662 C C . ASP A 1 88 ? -2.696 -9.006 9.556 1.00 98.56 88 ASP A C 1
ATOM 664 O O . ASP A 1 88 ? -2.866 -7.964 8.919 1.00 98.56 88 ASP A O 1
ATOM 668 N N . VAL A 1 89 ? -2.834 -9.052 10.881 1.00 98.62 89 VAL A N 1
ATOM 669 C CA . VAL A 1 89 ? -3.232 -7.893 11.690 1.00 98.62 89 VAL A CA 1
ATOM 670 C C . VAL A 1 89 ? -2.048 -6.943 11.851 1.00 98.62 89 VAL A C 1
ATOM 672 O O . VAL A 1 89 ? -0.979 -7.354 12.300 1.00 98.62 89 VAL A O 1
ATOM 675 N N . ILE A 1 90 ? -2.248 -5.664 11.523 1.00 98.38 90 ILE A N 1
ATOM 676 C CA . ILE A 1 90 ? -1.217 -4.621 11.640 1.00 98.38 90 ILE A CA 1
ATOM 677 C C . ILE A 1 90 ? -1.521 -3.588 12.729 1.00 98.38 90 ILE A C 1
ATOM 679 O O . ILE A 1 90 ? -0.612 -2.952 13.254 1.00 98.38 90 ILE A O 1
ATOM 683 N N . LEU A 1 91 ? -2.783 -3.441 13.129 1.00 98.25 91 LEU A N 1
ATOM 684 C CA . LEU A 1 91 ? -3.179 -2.642 14.286 1.00 98.25 91 LEU A CA 1
ATOM 685 C C . LEU A 1 91 ? -4.375 -3.304 14.960 1.00 98.25 91 LEU A C 1
ATOM 687 O O . LEU A 1 91 ? -5.349 -3.630 14.289 1.00 98.25 91 LEU A O 1
ATOM 691 N N . GLU A 1 92 ? -4.320 -3.449 16.280 1.00 97.19 92 GLU A N 1
ATOM 692 C CA . GLU A 1 92 ? -5.424 -3.963 17.087 1.00 97.19 92 GLU A CA 1
ATOM 693 C C . GLU A 1 92 ? -5.659 -3.067 18.304 1.00 97.19 92 GLU A C 1
ATOM 695 O O . GLU A 1 92 ? -4.712 -2.633 18.971 1.00 97.19 92 GLU A O 1
ATOM 700 N N . ILE A 1 93 ? -6.932 -2.792 18.584 1.00 92.31 93 ILE A N 1
ATOM 701 C CA . ILE A 1 93 ? -7.379 -2.092 19.788 1.00 92.31 93 ILE A CA 1
ATOM 702 C C . ILE A 1 93 ? -8.133 -3.049 20.710 1.00 92.31 93 ILE A C 1
ATOM 704 O O . ILE A 1 93 ? -8.746 -4.022 20.271 1.00 92.31 93 ILE A O 1
ATOM 708 N N . ASN A 1 94 ? -8.131 -2.749 22.007 1.00 89.50 94 ASN A N 1
ATOM 709 C CA . ASN A 1 94 ? -8.973 -3.470 22.952 1.00 89.50 94 ASN A CA 1
ATOM 710 C C . ASN A 1 94 ? -10.458 -3.172 22.660 1.00 89.50 94 ASN A C 1
ATOM 712 O O . ASN A 1 94 ? -10.816 -2.022 22.422 1.00 89.50 94 ASN A O 1
ATOM 716 N N . LYS A 1 95 ? -11.329 -4.187 22.730 1.00 88.50 95 LYS A N 1
ATOM 717 C CA . LYS A 1 95 ? -12.789 -4.048 22.565 1.00 88.50 95 LYS A CA 1
ATOM 718 C C . LYS A 1 95 ? -13.408 -3.003 23.496 1.00 88.50 95 LYS A C 1
ATOM 720 O O . LYS A 1 95 ? -14.400 -2.384 23.134 1.00 88.50 95 LYS A O 1
ATOM 725 N N . GLU A 1 96 ? -12.822 -2.789 24.671 1.00 86.31 96 GLU A N 1
ATOM 726 C CA . GLU A 1 96 ? -13.265 -1.761 25.618 1.00 86.31 96 GLU A CA 1
ATOM 727 C C . GLU A 1 96 ? -13.173 -0.339 25.042 1.00 86.31 96 GLU A C 1
ATOM 729 O O . GLU A 1 96 ? -13.965 0.518 25.424 1.00 86.31 96 GLU A O 1
ATOM 734 N N . LEU A 1 97 ? -12.277 -0.106 24.072 1.00 84.62 97 LEU A N 1
ATOM 735 C CA . LEU A 1 97 ? -12.119 1.180 23.383 1.00 84.62 97 LEU A CA 1
ATOM 736 C C . LEU A 1 97 ? -13.226 1.470 22.358 1.00 84.62 97 LEU A C 1
ATOM 738 O O . LEU A 1 97 ? -13.247 2.555 21.788 1.00 84.62 97 LEU A O 1
ATOM 742 N N . LEU A 1 98 ? -14.142 0.524 22.117 1.00 85.44 98 LEU A N 1
ATOM 743 C CA . LEU A 1 98 ? -15.338 0.750 21.297 1.00 85.44 98 LEU A CA 1
ATOM 744 C C . LEU A 1 98 ? -16.461 1.459 22.068 1.00 85.44 98 LEU A C 1
ATOM 746 O O . LEU A 1 98 ? -17.414 1.934 21.457 1.00 85.44 98 LEU A O 1
ATOM 750 N N . LYS A 1 99 ? -16.390 1.497 23.405 1.00 82.38 99 LYS A N 1
ATOM 751 C CA . LYS A 1 99 ? -17.433 2.098 24.243 1.00 82.38 99 LYS A CA 1
ATOM 752 C C . LYS A 1 99 ? -17.323 3.622 24.209 1.00 82.38 99 LYS A C 1
ATOM 754 O O . LYS A 1 99 ? -16.240 4.180 24.373 1.00 82.38 99 LYS A O 1
ATOM 759 N N . GLU A 1 100 ? -18.455 4.305 24.060 1.00 68.25 100 GLU A N 1
ATOM 760 C CA . GLU A 1 100 ? -18.497 5.767 24.142 1.00 68.25 100 GLU A CA 1
ATOM 761 C C . GLU A 1 100 ? -17.921 6.259 25.481 1.00 68.25 100 GLU A C 1
ATOM 763 O O . GLU A 1 100 ? -18.251 5.744 26.550 1.00 68.25 100 GLU A O 1
ATOM 768 N N . GLY A 1 101 ? -17.034 7.256 25.424 1.00 62.91 101 GLY A N 1
ATOM 769 C CA . GLY A 1 101 ? -16.439 7.863 26.618 1.00 62.91 101 GLY A CA 1
ATOM 770 C C . GLY A 1 101 ? -15.318 7.058 27.288 1.00 62.91 101 GLY A C 1
ATOM 771 O O . GLY A 1 101 ? -14.840 7.480 28.338 1.00 62.91 101 GLY A O 1
ATOM 772 N N . SER A 1 102 ? -14.831 5.959 26.696 1.00 61.62 102 SER A N 1
ATOM 773 C CA . SER A 1 102 ? -13.768 5.108 27.269 1.00 61.62 102 SER A CA 1
ATOM 774 C C . SER A 1 102 ? -12.359 5.739 27.305 1.00 61.62 102 SER A C 1
ATOM 776 O O . SER A 1 102 ? -11.378 5.018 27.476 1.00 61.62 102 SER A O 1
ATOM 778 N N . GLY A 1 103 ? -12.229 7.056 27.103 1.00 58.25 103 GLY A N 1
ATOM 779 C CA . GLY A 1 103 ? -10.934 7.738 26.974 1.00 58.25 103 GLY A CA 1
ATOM 780 C C .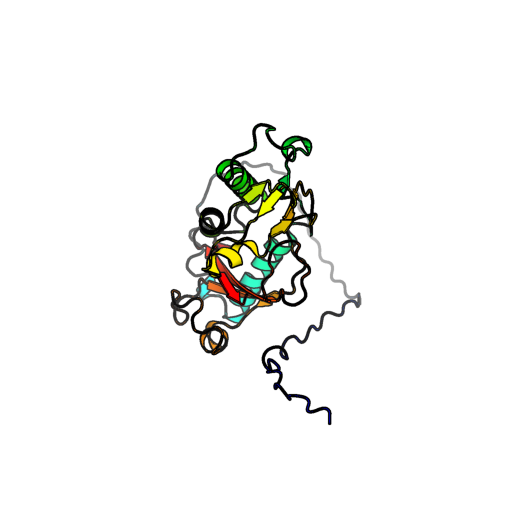 GLY A 1 103 ? -10.235 7.422 25.648 1.00 58.25 103 GLY A C 1
ATOM 781 O O . GLY A 1 103 ? -9.100 6.959 25.651 1.00 58.25 103 GLY A O 1
ATOM 782 N N . GLY A 1 104 ? -10.954 7.610 24.534 1.00 64.62 104 GLY A N 1
ATOM 783 C CA . GLY A 1 104 ? -10.568 7.160 23.193 1.00 64.62 104 GLY A CA 1
ATOM 784 C C . GLY A 1 104 ? -9.132 7.493 22.776 1.00 64.62 104 GLY A C 1
ATOM 785 O O . GLY A 1 104 ? -8.591 8.542 23.113 1.00 64.62 104 GLY A O 1
ATOM 786 N N . THR A 1 105 ? -8.530 6.588 22.003 1.00 74.12 105 THR A N 1
ATOM 787 C CA . THR A 1 105 ? -7.233 6.805 21.351 1.00 74.12 105 THR A CA 1
ATOM 788 C C . THR A 1 105 ? -7.386 7.865 20.265 1.00 74.12 105 THR A C 1
ATOM 790 O O . THR A 1 105 ? -8.294 7.776 19.434 1.00 74.12 105 THR A O 1
ATOM 793 N N . SER A 1 106 ? -6.517 8.874 20.263 1.00 86.25 106 SER A N 1
ATOM 794 C CA . SER A 1 106 ? -6.599 9.941 19.264 1.00 86.25 106 SER A CA 1
ATOM 795 C C . SER A 1 106 ? -6.269 9.410 17.859 1.00 86.25 106 SER A C 1
ATOM 797 O O . SER A 1 106 ? -5.494 8.456 17.725 1.00 86.25 106 SER A O 1
ATOM 799 N N . PRO A 1 107 ? -6.786 10.035 16.784 1.00 90.00 107 PRO A N 1
ATOM 800 C CA . PRO A 1 107 ? -6.425 9.643 15.423 1.00 90.00 107 PRO A CA 1
ATOM 801 C C . PRO A 1 107 ? -4.910 9.647 15.188 1.00 90.00 107 PRO A C 1
ATOM 803 O O . PRO A 1 107 ? -4.385 8.743 14.548 1.00 90.00 107 PRO A O 1
ATOM 806 N N . ILE A 1 108 ? -4.192 10.616 15.764 1.00 91.62 108 ILE A N 1
ATOM 807 C CA . ILE A 1 108 ? -2.733 10.741 15.636 1.00 91.62 108 ILE A CA 1
ATOM 808 C C . ILE A 1 108 ? -2.016 9.548 16.281 1.00 91.62 108 ILE A C 1
ATOM 810 O O . ILE A 1 108 ? -1.086 9.001 15.691 1.00 91.62 108 ILE A O 1
ATOM 814 N N . GLU A 1 109 ? -2.451 9.108 17.463 1.00 92.69 109 GLU A N 1
ATOM 815 C CA . GLU A 1 109 ? -1.886 7.929 18.133 1.00 92.69 109 GLU A CA 1
ATOM 816 C C . GLU A 1 109 ? -2.126 6.647 17.326 1.00 92.69 109 GLU A C 1
ATOM 818 O O . GLU A 1 109 ? -1.201 5.852 17.148 1.00 92.69 109 GLU A O 1
ATOM 823 N N . LEU A 1 110 ? -3.341 6.454 16.793 1.00 95.06 110 LEU A N 1
ATOM 824 C CA . LEU A 1 110 ? -3.671 5.290 15.960 1.00 95.06 110 LEU A CA 1
ATOM 825 C C . LEU A 1 110 ? -2.832 5.258 14.679 1.00 95.06 110 LEU A C 1
ATOM 827 O O . LEU A 1 110 ? -2.291 4.212 14.324 1.00 95.06 110 LEU A O 1
ATOM 831 N N . GLN A 1 111 ? -2.697 6.404 14.011 1.00 95.69 111 GLN A N 1
ATOM 832 C CA . GLN A 1 111 ? -1.888 6.550 12.802 1.00 95.69 111 GLN A CA 1
ATOM 833 C C . GLN A 1 111 ? -0.409 6.289 13.082 1.00 95.69 111 GLN A C 1
ATOM 835 O O . GLN A 1 111 ? 0.222 5.524 12.359 1.00 95.69 111 GLN A O 1
ATOM 840 N N . THR A 1 112 ? 0.132 6.873 14.154 1.00 96.38 112 THR A N 1
ATOM 841 C CA . THR A 1 112 ? 1.538 6.697 14.546 1.00 96.38 112 THR A CA 1
ATOM 842 C C . THR A 1 112 ? 1.830 5.227 14.826 1.00 96.38 112 THR A C 1
ATOM 844 O O . THR A 1 112 ? 2.729 4.652 14.220 1.00 96.38 112 THR A O 1
ATOM 847 N N . LYS A 1 113 ? 0.996 4.573 15.644 1.00 97.25 113 LYS A N 1
ATOM 848 C CA . LYS A 1 113 ? 1.155 3.152 15.971 1.00 97.25 113 LYS A CA 1
ATOM 849 C C . LYS A 1 113 ? 1.017 2.245 14.745 1.00 97.25 113 LYS A C 1
ATOM 851 O O . LYS A 1 113 ? 1.753 1.269 14.624 1.00 97.25 113 LYS A O 1
ATOM 856 N N . LEU A 1 114 ? 0.098 2.559 13.830 1.00 98.31 114 LEU A N 1
ATOM 857 C CA . LEU A 1 114 ? -0.041 1.837 12.564 1.00 98.31 114 LEU A CA 1
ATOM 858 C C . LEU A 1 114 ? 1.231 1.951 11.712 1.00 98.31 114 LEU A C 1
ATOM 860 O O . LEU A 1 114 ? 1.729 0.938 11.225 1.00 98.31 114 LEU A O 1
ATOM 864 N N . ILE A 1 115 ? 1.775 3.161 11.556 1.00 98.38 115 ILE A N 1
ATOM 865 C CA . ILE A 1 115 ? 3.007 3.404 10.794 1.00 98.38 115 ILE A CA 1
ATOM 866 C C . ILE A 1 115 ? 4.211 2.713 11.444 1.00 98.38 115 ILE A C 1
ATOM 868 O O . ILE A 1 115 ? 4.998 2.090 10.735 1.00 98.38 115 ILE A O 1
ATOM 872 N N . ASP A 1 116 ? 4.341 2.760 12.769 1.00 98.12 116 ASP A N 1
ATOM 873 C CA . ASP A 1 116 ? 5.434 2.097 13.488 1.00 98.12 116 ASP A CA 1
ATOM 874 C C . ASP A 1 116 ? 5.383 0.573 13.321 1.00 98.12 116 ASP A C 1
ATOM 876 O O . ASP A 1 116 ? 6.402 -0.059 13.033 1.00 98.12 116 ASP A O 1
ATOM 880 N N . ASN A 1 117 ? 4.188 -0.022 13.403 1.00 98.50 117 ASN A N 1
ATOM 881 C CA . ASN A 1 117 ? 3.999 -1.450 13.148 1.00 98.50 117 ASN A CA 1
ATOM 882 C C . ASN A 1 117 ? 4.338 -1.822 11.694 1.00 98.50 117 ASN A C 1
ATOM 884 O O . ASN A 1 117 ? 4.967 -2.854 11.453 1.00 98.50 117 ASN A O 1
ATOM 888 N N . LEU A 1 118 ? 3.963 -0.981 10.722 1.00 98.62 118 LEU A N 1
ATOM 889 C CA . LEU A 1 118 ? 4.323 -1.173 9.313 1.00 98.62 118 LEU A CA 1
ATOM 890 C C . LEU A 1 118 ? 5.841 -1.106 9.107 1.00 98.62 118 LEU A C 1
ATOM 892 O O . LEU A 1 118 ? 6.391 -1.974 8.432 1.00 98.62 118 LEU A O 1
ATOM 896 N N . LYS A 1 119 ? 6.525 -0.135 9.726 1.00 98.38 119 LYS A N 1
ATOM 897 C CA . LYS A 1 119 ? 7.992 -0.018 9.686 1.00 98.38 119 LYS A CA 1
ATOM 898 C C . LYS A 1 119 ? 8.674 -1.250 10.266 1.00 98.38 119 LYS A C 1
ATOM 900 O O . LYS A 1 119 ? 9.588 -1.786 9.645 1.00 98.38 119 LYS A O 1
ATOM 905 N N . ALA A 1 120 ? 8.202 -1.729 11.416 1.00 98.25 120 ALA A N 1
ATOM 906 C CA . ALA A 1 120 ? 8.731 -2.933 12.047 1.00 98.25 120 ALA A CA 1
ATOM 907 C C . ALA A 1 120 ? 8.530 -4.188 11.179 1.00 98.25 120 ALA A C 1
ATOM 909 O O . ALA A 1 120 ? 9.393 -5.063 11.158 1.00 98.25 120 ALA A O 1
ATOM 910 N N . LYS A 1 121 ? 7.409 -4.279 10.449 1.00 98.19 121 LYS A N 1
ATOM 911 C CA . LYS A 1 121 ? 7.084 -5.446 9.618 1.00 98.19 121 LYS A CA 1
ATOM 912 C C . LYS A 1 121 ? 7.787 -5.437 8.259 1.00 98.19 121 LYS A C 1
ATOM 914 O O . LYS A 1 121 ? 8.298 -6.470 7.830 1.00 98.19 121 LYS A O 1
ATOM 919 N N . PHE A 1 122 ? 7.790 -4.306 7.558 1.00 98.19 122 PHE A N 1
ATOM 920 C CA . PHE A 1 122 ? 8.304 -4.227 6.188 1.00 98.19 122 PHE A CA 1
ATOM 921 C C . PHE A 1 122 ? 9.781 -3.850 6.123 1.00 98.19 122 PHE A C 1
ATOM 923 O O . PHE A 1 122 ? 10.479 -4.320 5.220 1.00 98.19 122 PHE A O 1
ATOM 930 N N . GLY A 1 123 ? 10.269 -3.068 7.088 1.00 95.75 123 GLY A N 1
ATOM 931 C CA . GLY A 1 123 ? 11.652 -2.616 7.139 1.00 95.75 123 GLY A CA 1
ATOM 932 C C . GLY A 1 123 ? 12.074 -1.977 5.821 1.00 95.75 123 GLY A C 1
ATOM 933 O O . GLY A 1 123 ? 11.426 -1.061 5.319 1.00 95.75 123 GLY A O 1
ATOM 934 N N . ASP A 1 124 ? 13.142 -2.518 5.247 1.00 94.44 124 ASP A N 1
ATOM 935 C CA . ASP A 1 124 ? 13.813 -2.018 4.052 1.00 94.44 124 ASP A CA 1
ATOM 936 C C . ASP A 1 124 ? 13.264 -2.573 2.721 1.00 94.44 124 ASP A C 1
ATOM 938 O O . ASP A 1 124 ? 13.867 -2.346 1.669 1.00 94.44 124 ASP A O 1
ATOM 942 N N . LYS A 1 125 ? 12.140 -3.301 2.742 1.00 97.31 125 LYS A N 1
ATOM 943 C CA . LYS A 1 125 ? 11.439 -3.765 1.525 1.00 97.31 125 LYS A CA 1
ATOM 944 C C . LYS A 1 125 ? 10.653 -2.647 0.839 1.00 97.31 125 LYS A C 1
ATOM 946 O O . LYS A 1 125 ? 10.364 -2.723 -0.353 1.00 97.31 125 LYS A O 1
ATOM 951 N N . VAL A 1 126 ? 10.313 -1.614 1.597 1.00 98.00 126 VAL A N 1
ATOM 952 C CA . VAL A 1 126 ? 9.675 -0.392 1.114 1.00 98.00 126 VAL A CA 1
ATOM 953 C C . VAL A 1 126 ? 10.588 0.787 1.443 1.00 98.00 126 VAL A C 1
ATOM 955 O O . VAL A 1 126 ? 11.429 0.693 2.341 1.00 98.00 126 VAL A O 1
ATOM 958 N N . SER A 1 127 ? 10.480 1.872 0.691 1.00 97.00 127 SER A N 1
ATOM 959 C CA . SER A 1 127 ? 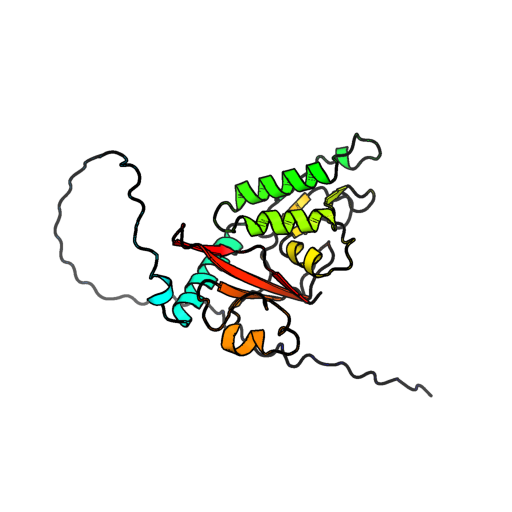11.287 3.070 0.917 1.00 97.00 127 SER A CA 1
ATOM 960 C C . SER A 1 127 ? 10.705 3.944 2.032 1.00 97.00 127 SER A C 1
ATOM 962 O O . SER A 1 127 ? 9.543 3.810 2.414 1.00 97.00 127 SER A O 1
ATOM 964 N N . ASP A 1 128 ? 11.489 4.889 2.553 1.00 96.44 128 ASP A N 1
ATOM 965 C CA . ASP A 1 128 ? 11.003 5.797 3.600 1.00 96.44 128 ASP A CA 1
ATOM 966 C C . ASP A 1 128 ? 9.813 6.650 3.132 1.00 96.44 128 ASP A C 1
ATOM 968 O O . ASP A 1 128 ? 8.892 6.916 3.913 1.00 96.44 128 ASP A O 1
ATOM 972 N N . ASP A 1 129 ? 9.786 7.030 1.848 1.00 96.06 129 ASP A N 1
ATOM 973 C CA . ASP A 1 129 ? 8.682 7.796 1.270 1.00 96.06 129 ASP A CA 1
ATOM 974 C C . ASP A 1 129 ? 7.365 7.010 1.211 1.00 96.06 129 ASP A C 1
ATOM 976 O O . ASP A 1 129 ? 6.301 7.629 1.201 1.00 96.06 129 ASP A O 1
ATOM 980 N N . PHE A 1 130 ? 7.400 5.671 1.269 1.00 98.06 130 PHE A N 1
ATOM 981 C CA . PHE A 1 130 ? 6.204 4.847 1.462 1.00 98.06 130 PHE A CA 1
ATOM 982 C C . PHE A 1 130 ? 5.483 5.216 2.760 1.00 98.06 130 PHE A C 1
ATOM 984 O O . PHE A 1 130 ? 4.290 5.534 2.754 1.00 98.06 130 PHE A O 1
ATOM 991 N N . TYR A 1 131 ? 6.217 5.235 3.875 1.00 97.94 131 TYR A N 1
ATOM 992 C CA . TYR A 1 131 ? 5.645 5.517 5.189 1.00 97.94 131 TYR A CA 1
ATOM 993 C C . TYR A 1 131 ? 5.216 6.979 5.321 1.00 97.94 131 TYR A C 1
ATOM 995 O O . TYR A 1 131 ? 4.131 7.248 5.836 1.00 97.94 131 TYR A O 1
ATOM 1003 N N . THR A 1 132 ? 6.031 7.927 4.846 1.00 97.25 132 THR A N 1
ATOM 1004 C CA . THR A 1 132 ? 5.698 9.359 4.950 1.00 97.25 132 THR A CA 1
ATOM 1005 C C . THR A 1 132 ? 4.501 9.730 4.077 1.00 97.25 132 THR A C 1
ATOM 1007 O O . THR A 1 132 ? 3.637 10.500 4.508 1.00 97.25 132 THR A O 1
ATOM 1010 N N . SER A 1 133 ? 4.386 9.139 2.885 1.00 96.56 133 SER A N 1
ATOM 1011 C CA . SER A 1 133 ? 3.247 9.361 1.995 1.00 96.56 133 SER A CA 1
ATOM 1012 C C . SER A 1 133 ? 1.962 8.762 2.566 1.00 96.56 133 SER A C 1
ATOM 1014 O O . SER A 1 133 ? 0.918 9.413 2.536 1.00 96.56 133 SER A O 1
ATOM 1016 N N . LEU A 1 134 ? 2.027 7.556 3.142 1.00 97.81 134 LEU A N 1
ATOM 1017 C CA . LEU A 1 134 ? 0.882 6.931 3.807 1.00 97.81 134 LEU A CA 1
ATOM 1018 C C . LEU A 1 134 ? 0.425 7.732 5.036 1.00 97.81 134 LEU A C 1
ATOM 1020 O O . LEU A 1 134 ? -0.767 7.984 5.201 1.00 97.81 134 LEU A O 1
ATOM 1024 N N . GLN A 1 135 ? 1.367 8.193 5.863 1.00 97.06 135 GLN A N 1
ATOM 1025 C CA . GLN A 1 135 ? 1.069 9.051 7.010 1.00 97.06 135 GLN A CA 1
ATOM 1026 C C . GLN A 1 135 ? 0.415 10.370 6.575 1.00 97.06 135 GLN A C 1
ATOM 1028 O O . GLN A 1 135 ? -0.581 10.787 7.160 1.00 97.06 135 GLN A O 1
ATOM 1033 N N . THR A 1 136 ? 0.918 10.991 5.505 1.00 95.81 136 THR A N 1
ATOM 1034 C CA . THR A 1 136 ? 0.313 12.201 4.924 1.00 95.81 136 THR A CA 1
ATOM 1035 C C . THR A 1 136 ? -1.124 11.948 4.481 1.00 95.81 136 THR A C 1
ATOM 1037 O O . THR A 1 136 ? -2.003 12.770 4.730 1.00 95.81 136 THR A O 1
ATOM 1040 N N . SER A 1 137 ? -1.392 10.789 3.880 1.00 96.69 137 SER A N 1
ATOM 1041 C CA . SER A 1 137 ? -2.750 10.407 3.504 1.00 96.69 137 SER A CA 1
ATOM 1042 C C . SER A 1 137 ? -3.680 10.246 4.704 1.00 96.69 137 SER A C 1
ATOM 1044 O O . SER A 1 137 ? -4.839 10.650 4.610 1.00 96.69 137 SER A O 1
ATOM 1046 N N . PHE A 1 138 ? -3.194 9.764 5.851 1.00 97.25 138 PHE A N 1
ATOM 1047 C CA . PHE A 1 138 ? -4.011 9.685 7.063 1.00 97.25 138 PHE A CA 1
ATOM 1048 C C . PHE A 1 138 ? -4.351 11.040 7.694 1.00 97.25 138 PHE A C 1
ATOM 1050 O O . PHE A 1 138 ? -5.379 11.141 8.362 1.00 97.25 138 PHE A O 1
ATOM 1057 N N . ASN A 1 139 ? -3.576 12.099 7.434 1.00 93.50 139 ASN A N 1
ATOM 1058 C CA . ASN A 1 139 ? -3.932 13.449 7.892 1.00 93.50 139 ASN A CA 1
ATOM 1059 C C . ASN A 1 139 ? -5.279 13.916 7.322 1.00 93.50 139 ASN A C 1
ATOM 1061 O O . ASN A 1 139 ? -5.980 14.695 7.961 1.00 93.50 139 ASN A O 1
ATOM 1065 N N . PHE A 1 140 ? -5.642 13.430 6.132 1.00 92.81 140 PHE A N 1
ATOM 1066 C CA . PHE A 1 140 ? -6.908 13.755 5.477 1.00 92.81 140 PHE A CA 1
ATOM 1067 C C . PHE A 1 140 ? -7.900 12.591 5.432 1.00 92.81 140 PHE A C 1
ATOM 1069 O O . PHE A 1 140 ? -9.072 12.804 5.146 1.00 92.81 140 PHE A O 1
ATOM 1076 N N . ASN A 1 141 ? -7.437 11.368 5.680 1.00 96.75 141 ASN A N 1
ATOM 1077 C CA . ASN A 1 141 ? -8.241 10.153 5.711 1.00 96.75 141 ASN A CA 1
ATOM 1078 C C . ASN A 1 141 ? -7.972 9.400 7.025 1.00 96.75 141 ASN A C 1
ATOM 1080 O O . ASN A 1 141 ? -7.213 8.426 7.041 1.00 96.75 141 ASN A O 1
ATOM 1084 N N . PRO A 1 142 ? -8.506 9.888 8.155 1.00 96.50 142 PRO A N 1
ATOM 1085 C CA . PRO A 1 142 ? -8.004 9.522 9.470 1.00 96.50 142 PRO A CA 1
ATOM 1086 C C . PRO A 1 142 ? -8.324 8.077 9.858 1.00 96.50 142 PRO A C 1
ATOM 1088 O O . PRO A 1 142 ? -9.409 7.555 9.589 1.00 96.50 142 PRO A O 1
ATOM 1091 N N . VAL A 1 143 ? -7.387 7.457 10.579 1.00 97.12 143 VAL A N 1
ATOM 1092 C CA . VAL A 1 143 ? -7.629 6.225 11.343 1.00 97.12 143 VAL A CA 1
ATOM 1093 C C . VAL A 1 143 ? -8.362 6.599 12.631 1.00 97.12 143 VAL A C 1
ATOM 1095 O O . VAL A 1 143 ? -7.850 7.399 13.412 1.00 97.12 143 VAL A O 1
ATOM 1098 N N . ILE A 1 144 ? -9.561 6.056 12.839 1.00 94.62 144 ILE A N 1
ATOM 1099 C CA . ILE A 1 144 ? -10.464 6.443 13.934 1.00 94.62 144 ILE A CA 1
ATOM 1100 C C . ILE A 1 144 ? -11.157 5.229 14.553 1.00 94.62 144 ILE A C 1
ATOM 1102 O O . ILE A 1 144 ? -11.204 4.154 13.954 1.00 94.62 144 ILE A O 1
ATOM 1106 N N . VAL A 1 145 ? -11.752 5.426 15.729 1.00 93.44 145 VAL A N 1
ATOM 1107 C CA . VAL A 1 145 ? -12.760 4.516 16.287 1.00 93.44 145 VAL A CA 1
ATOM 1108 C C . VAL A 1 145 ? -14.134 5.147 16.082 1.00 93.44 145 VAL A C 1
ATOM 1110 O O . VAL A 1 145 ? -14.485 6.118 16.745 1.00 93.44 145 VAL A O 1
ATOM 1113 N N . ASP A 1 146 ? -14.886 4.620 15.122 1.00 92.25 146 ASP A N 1
ATOM 1114 C CA . ASP A 1 146 ? -16.258 5.027 14.826 1.00 92.25 146 ASP A CA 1
ATOM 1115 C C . ASP A 1 146 ? -17.255 4.231 15.684 1.00 92.25 146 ASP A C 1
ATOM 1117 O O . ASP A 1 146 ? -17.083 3.027 15.881 1.00 92.25 146 ASP A O 1
ATOM 1121 N N . GLY A 1 147 ? -18.326 4.870 16.164 1.00 89.19 147 GLY A N 1
ATOM 1122 C CA . GLY A 1 147 ? -19.289 4.227 17.070 1.00 89.19 147 GLY A CA 1
ATOM 1123 C C . GLY A 1 147 ? -20.040 3.037 16.458 1.00 89.19 147 GLY A C 1
ATOM 1124 O O . GLY A 1 147 ? -20.447 2.125 17.175 1.00 89.19 147 GLY A O 1
ATOM 1125 N N . THR A 1 148 ? -20.190 2.997 15.130 1.00 91.88 148 THR A N 1
ATOM 1126 C CA . THR A 1 148 ? -20.883 1.906 14.426 1.00 91.88 148 THR A CA 1
ATOM 1127 C C . THR A 1 148 ? -19.891 0.907 13.836 1.00 91.88 148 THR A C 1
ATOM 1129 O O . THR A 1 148 ? -20.002 -0.305 14.058 1.00 91.88 148 THR A O 1
ATOM 1132 N N . LYS A 1 149 ? -18.900 1.408 13.093 1.00 95.31 149 LYS A N 1
ATOM 1133 C CA . LYS A 1 149 ? -17.907 0.598 12.378 1.00 95.31 149 LYS A CA 1
ATOM 1134 C C . LYS A 1 149 ? -16.826 0.036 13.301 1.00 95.31 149 LYS A C 1
ATOM 1136 O O . LYS A 1 149 ? -16.271 -1.015 12.996 1.00 95.31 149 LYS A O 1
ATOM 1141 N N . GLY A 1 150 ? -16.557 0.677 14.436 1.00 95.12 150 GLY A N 1
ATOM 1142 C CA . GLY A 1 150 ? -15.394 0.418 15.283 1.00 95.12 150 GLY A CA 1
ATOM 1143 C C . GLY A 1 150 ? -14.116 1.034 14.708 1.00 95.12 150 GLY A C 1
ATOM 1144 O O . GLY A 1 150 ? -14.164 2.065 14.037 1.00 95.12 150 GLY A O 1
ATOM 1145 N N . LEU A 1 151 ? -12.961 0.408 14.956 1.00 96.69 151 LEU A N 1
ATOM 1146 C CA . LEU A 1 151 ? -11.678 0.817 14.375 1.00 96.69 151 LEU A CA 1
ATOM 1147 C C . LEU A 1 151 ? -11.752 0.781 12.842 1.00 96.69 151 LEU A C 1
ATOM 1149 O O . LEU A 1 151 ? -12.020 -0.270 12.261 1.00 96.69 151 LEU A O 1
ATOM 1153 N N . THR A 1 152 ? -11.495 1.901 12.173 1.00 97.75 152 THR A N 1
ATOM 1154 C CA . THR A 1 152 ? -11.574 1.999 10.710 1.00 97.75 152 THR A CA 1
ATOM 1155 C C . THR A 1 152 ? -10.672 3.106 10.160 1.00 97.75 152 THR A C 1
ATOM 1157 O O . THR A 1 152 ? -10.108 3.898 10.916 1.00 97.75 152 THR A O 1
ATOM 1160 N N . ILE A 1 153 ? -10.539 3.159 8.834 1.00 98.00 153 ILE A N 1
ATOM 1161 C CA . ILE A 1 153 ? -9.900 4.256 8.100 1.00 98.00 153 ILE A CA 1
ATOM 1162 C C . ILE A 1 153 ? -11.024 5.015 7.394 1.00 98.00 153 ILE A C 1
ATOM 1164 O O . ILE A 1 153 ? -11.763 4.438 6.596 1.00 98.00 153 ILE A O 1
ATOM 1168 N N . SER A 1 154 ? -11.201 6.290 7.725 1.00 96.19 154 SER A N 1
ATOM 1169 C CA . SER A 1 154 ? -12.293 7.107 7.198 1.00 96.19 154 SER A CA 1
ATOM 1170 C C . SER A 1 154 ? -11.842 7.843 5.941 1.00 96.19 154 SER A C 1
ATOM 1172 O O . SER A 1 154 ? -10.922 8.654 6.002 1.00 96.19 154 SER A O 1
ATOM 1174 N N . LYS A 1 155 ? -12.494 7.587 4.803 1.00 95.88 155 LYS A N 1
ATOM 1175 C CA . LYS A 1 155 ? -12.291 8.372 3.583 1.00 95.88 155 LYS A CA 1
ATOM 1176 C C . LYS A 1 155 ? -13.005 9.716 3.722 1.00 95.88 155 LYS A C 1
ATOM 1178 O O . LYS A 1 155 ? -14.233 9.762 3.720 1.00 95.88 155 LYS A O 1
ATOM 1183 N N . GLN A 1 156 ? -12.239 10.795 3.855 1.00 94.50 156 GLN A N 1
ATOM 1184 C CA . GLN A 1 156 ? -12.769 12.156 4.019 1.00 94.50 156 GLN A CA 1
ATOM 1185 C C . GLN A 1 156 ? -12.200 13.144 2.994 1.00 94.50 156 GLN A C 1
ATOM 1187 O O . GLN A 1 156 ? -12.785 14.204 2.793 1.00 94.50 156 GLN A O 1
ATOM 1192 N N . ASN A 1 157 ? -11.095 12.806 2.320 1.00 93.81 157 ASN A N 1
ATOM 1193 C CA . ASN A 1 157 ? -10.511 13.648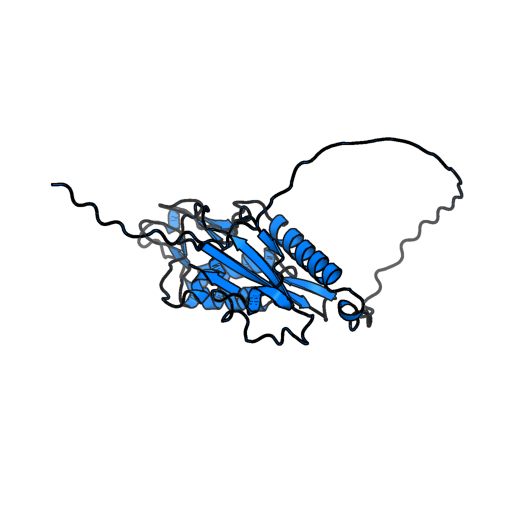 1.280 1.00 93.81 157 ASN A CA 1
ATOM 1194 C C . ASN A 1 157 ? -11.144 13.382 -0.099 1.00 93.81 157 ASN A C 1
ATOM 1196 O O . ASN A 1 157 ? -11.338 12.230 -0.496 1.00 93.81 157 ASN A O 1
ATOM 1200 N N . GLU A 1 158 ? -11.417 14.454 -0.845 1.00 91.00 158 GLU A N 1
ATOM 1201 C CA . GLU A 1 158 ? -11.857 14.404 -2.245 1.00 91.00 158 GLU A CA 1
ATOM 1202 C C . GLU A 1 158 ? -10.709 14.072 -3.213 1.00 91.00 158 GLU A C 1
ATOM 1204 O O . GLU A 1 158 ? -10.940 13.470 -4.264 1.00 91.00 158 GLU A O 1
ATOM 1209 N N . ASP A 1 159 ? -9.467 14.414 -2.850 1.00 89.94 159 ASP A N 1
ATOM 1210 C CA . ASP A 1 159 ? -8.262 13.999 -3.564 1.00 89.94 159 ASP A CA 1
ATOM 1211 C C . ASP A 1 159 ? -8.103 12.479 -3.464 1.00 89.94 159 ASP A C 1
ATOM 1213 O O . ASP A 1 159 ? -7.622 11.915 -2.474 1.00 89.94 159 ASP A O 1
ATOM 1217 N N . GLN A 1 160 ? -8.502 11.815 -4.546 1.00 88.94 160 GLN A N 1
ATOM 1218 C CA . GLN A 1 160 ? -8.456 10.367 -4.694 1.00 88.94 160 GLN A CA 1
ATOM 1219 C C . GLN A 1 160 ? -7.050 9.802 -4.476 1.00 88.94 160 GLN A C 1
ATOM 1221 O O . GLN A 1 160 ? -6.920 8.696 -3.950 1.00 88.94 160 GLN A O 1
ATOM 1226 N N . SER A 1 161 ? -5.997 10.562 -4.802 1.00 87.06 161 SER A N 1
ATOM 1227 C CA . SER A 1 161 ? -4.616 10.109 -4.625 1.00 87.06 161 SER A CA 1
ATOM 1228 C C . SER A 1 161 ? -4.274 9.847 -3.156 1.00 87.06 161 SER A C 1
ATOM 1230 O O . SER A 1 161 ? -3.483 8.950 -2.860 1.00 87.06 161 SER A O 1
ATOM 1232 N N . GLN A 1 162 ? -4.919 10.559 -2.220 1.00 93.19 162 GLN A N 1
ATOM 1233 C CA . GLN A 1 162 ? -4.763 10.309 -0.787 1.00 93.19 162 GLN A CA 1
ATOM 1234 C C . GLN A 1 162 ? -5.390 8.983 -0.365 1.00 93.19 162 GLN A C 1
ATOM 1236 O O . GLN A 1 162 ? -4.912 8.340 0.562 1.00 93.19 162 GLN A O 1
ATOM 1241 N N . TRP A 1 163 ? -6.458 8.548 -1.031 1.00 96.31 163 TRP A N 1
ATOM 1242 C CA . TRP A 1 163 ? -7.093 7.280 -0.692 1.00 96.31 163 TRP A CA 1
ATOM 1243 C C . TRP A 1 163 ? -6.355 6.080 -1.289 1.00 96.31 163 TRP A C 1
ATOM 1245 O O . TRP A 1 163 ? -6.258 5.041 -0.634 1.00 96.31 163 TRP A O 1
ATOM 1255 N N . LEU A 1 164 ? -5.760 6.233 -2.479 1.00 95.38 164 LEU A N 1
ATOM 1256 C CA . LEU A 1 164 ? -5.028 5.158 -3.160 1.00 95.38 164 LEU A CA 1
ATOM 1257 C C . LEU A 1 164 ? -3.942 4.524 -2.283 1.00 95.38 164 LEU A C 1
ATOM 1259 O O . LEU A 1 164 ? -3.739 3.319 -2.353 1.00 95.38 164 LEU A O 1
ATOM 1263 N N . ARG A 1 165 ? -3.280 5.285 -1.400 1.00 95.94 165 ARG A N 1
ATOM 1264 C CA . ARG A 1 165 ? -2.221 4.762 -0.509 1.00 95.94 165 ARG A CA 1
ATOM 1265 C C . ARG A 1 165 ? -2.715 3.727 0.506 1.00 95.94 165 ARG A C 1
ATOM 1267 O O . ARG A 1 165 ? -1.909 2.989 1.058 1.00 95.94 165 ARG A O 1
ATOM 1274 N N . THR A 1 166 ? -4.026 3.616 0.705 1.00 96.69 166 THR A N 1
ATOM 1275 C CA . THR A 1 166 ? -4.657 2.637 1.606 1.00 96.69 166 THR A CA 1
ATOM 1276 C C . THR A 1 166 ? -5.003 1.308 0.920 1.00 96.69 166 THR A C 1
ATOM 1278 O O . THR A 1 166 ? -5.640 0.443 1.523 1.00 96.69 166 THR A O 1
ATOM 1281 N N . TRP A 1 167 ? -4.604 1.116 -0.344 1.00 96.88 167 TRP A N 1
ATOM 1282 C CA . TRP A 1 167 ? -5.023 -0.023 -1.168 1.00 96.88 167 TRP A CA 1
ATOM 1283 C C . TRP A 1 167 ? -4.792 -1.393 -0.516 1.00 96.88 167 TRP A C 1
ATOM 1285 O O . TRP A 1 167 ? -5.670 -2.252 -0.592 1.00 96.88 167 TRP A O 1
ATOM 1295 N N . PHE A 1 168 ? -3.673 -1.562 0.192 1.00 97.44 168 PHE A N 1
ATOM 1296 C CA . PHE A 1 168 ? -3.256 -2.809 0.842 1.00 97.44 168 PHE A CA 1
ATOM 1297 C C . PHE A 1 168 ? -3.804 -2.990 2.272 1.00 97.44 168 PHE A C 1
ATOM 1299 O O . PHE A 1 168 ? -3.513 -3.999 2.913 1.00 97.44 168 PHE A O 1
ATOM 1306 N N . LEU A 1 169 ? -4.576 -2.023 2.784 1.00 98.44 169 LEU A N 1
ATOM 1307 C CA . LEU A 1 169 ? -5.170 -2.034 4.125 1.00 98.44 169 LEU A CA 1
ATOM 1308 C C . LEU A 1 169 ? -6.669 -2.321 4.067 1.00 98.44 169 LEU A C 1
ATOM 1310 O O . LEU A 1 169 ? -7.351 -1.891 3.138 1.00 98.44 169 LEU A O 1
ATOM 1314 N N . ASP A 1 170 ? -7.198 -2.996 5.082 1.00 98.56 170 ASP A N 1
ATOM 1315 C CA . ASP A 1 170 ? -8.635 -3.241 5.239 1.00 98.56 170 ASP A CA 1
ATOM 1316 C C . ASP A 1 170 ? -9.018 -3.384 6.722 1.00 98.56 170 ASP A C 1
ATOM 1318 O O . ASP A 1 170 ? -8.152 -3.408 7.602 1.00 98.56 170 ASP A O 1
ATOM 1322 N N . THR A 1 171 ? -10.312 -3.495 7.016 1.00 98.62 171 THR A N 1
ATOM 1323 C CA . THR A 1 171 ? -10.804 -3.889 8.345 1.00 98.62 171 THR A CA 1
ATOM 1324 C C . THR A 1 171 ? -11.193 -5.368 8.363 1.00 98.62 171 THR A C 1
ATOM 1326 O O . THR A 1 171 ? -11.676 -5.893 7.365 1.00 98.62 171 THR A O 1
ATOM 1329 N N . GLU A 1 172 ? -11.032 -6.059 9.500 1.00 98.06 172 GLU A N 1
ATOM 1330 C CA . GLU A 1 172 ? -11.477 -7.464 9.641 1.00 98.06 172 GLU A CA 1
ATOM 1331 C C . GLU A 1 172 ? -13.010 -7.579 9.517 1.00 98.06 172 GLU A C 1
ATOM 1333 O O . GLU A 1 172 ? -13.534 -8.557 8.987 1.00 98.06 172 GLU A O 1
ATOM 1338 N N . LYS A 1 173 ? -13.738 -6.564 10.001 1.00 97.75 173 LYS A N 1
ATOM 1339 C CA . LYS A 1 173 ? -15.207 -6.508 10.015 1.00 97.75 173 LYS A CA 1
ATOM 1340 C C . LYS A 1 173 ? -15.724 -5.158 9.521 1.00 97.75 173 LYS A C 1
ATOM 1342 O O . LYS A 1 173 ? -15.022 -4.150 9.598 1.00 97.75 173 LYS A O 1
ATOM 1347 N N . THR A 1 174 ? -16.980 -5.129 9.077 1.00 96.50 174 THR A N 1
ATOM 1348 C CA . THR A 1 174 ? -17.695 -3.903 8.672 1.00 96.50 174 THR A CA 1
ATOM 1349 C C . THR A 1 174 ? -18.318 -3.139 9.844 1.00 96.50 174 THR A C 1
ATOM 1351 O O . THR A 1 174 ? -18.534 -1.933 9.742 1.00 96.50 174 THR A O 1
ATOM 1354 N N . ALA A 1 175 ? -18.605 -3.822 10.956 1.00 96.44 175 ALA A N 1
ATOM 1355 C CA . ALA A 1 175 ? -19.213 -3.250 12.154 1.00 96.44 175 ALA A CA 1
ATOM 1356 C C . ALA A 1 175 ? -18.493 -3.733 13.416 1.00 96.44 175 ALA A C 1
ATOM 1358 O O . ALA A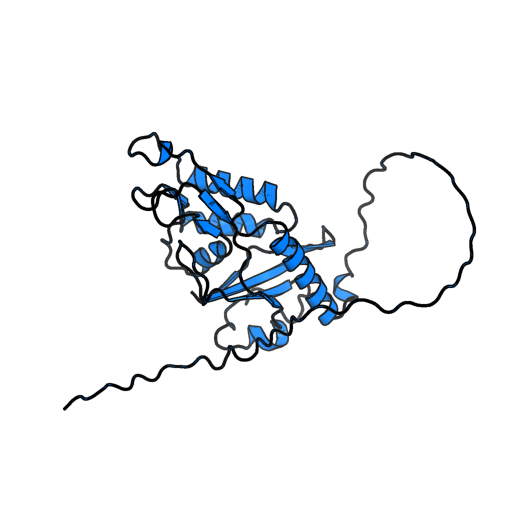 1 175 ? -18.089 -4.898 13.493 1.00 96.44 175 ALA A O 1
ATOM 1359 N N . GLN A 1 176 ? -18.368 -2.844 14.408 1.00 95.31 176 GLN A N 1
ATOM 1360 C CA . GLN A 1 176 ? -17.698 -3.113 15.690 1.00 95.31 176 GLN A CA 1
ATOM 1361 C C . GLN A 1 176 ? -16.308 -3.762 15.526 1.00 95.31 176 GLN A C 1
ATOM 1363 O O . GLN A 1 176 ? -15.925 -4.683 16.253 1.00 95.31 176 GLN A O 1
ATOM 1368 N N . ASN A 1 177 ? -15.564 -3.317 14.516 1.00 97.81 177 ASN A N 1
ATOM 1369 C CA . ASN A 1 177 ? -14.240 -3.819 14.196 1.00 97.81 177 ASN A CA 1
ATOM 1370 C C . ASN A 1 177 ? -13.201 -3.373 15.235 1.00 97.81 177 ASN A C 1
ATOM 1372 O O . ASN A 1 177 ? -13.271 -2.264 15.757 1.00 97.81 177 ASN A O 1
ATOM 1376 N N . THR A 1 178 ? -12.194 -4.207 15.496 1.00 97.12 178 THR A N 1
ATOM 1377 C CA . THR A 1 178 ? -11.076 -3.864 16.395 1.00 97.12 178 THR A CA 1
ATOM 1378 C C . THR A 1 178 ? -9.706 -4.001 15.743 1.00 97.12 178 THR A C 1
ATOM 1380 O O . THR A 1 178 ? -8.702 -3.817 16.427 1.00 97.12 178 THR A O 1
ATOM 1383 N N . LYS A 1 179 ? -9.644 -4.331 14.446 1.00 98.44 179 LYS A N 1
ATOM 1384 C CA . LYS A 1 179 ? -8.400 -4.689 13.755 1.00 98.44 179 LYS A CA 1
ATOM 1385 C C . LYS A 1 179 ? -8.279 -4.059 12.371 1.00 98.44 179 LYS A C 1
ATOM 1387 O O . LYS A 1 179 ? -9.198 -4.170 11.560 1.00 98.44 179 LYS A O 1
ATOM 1392 N N . ILE A 1 180 ? -7.126 -3.470 12.078 1.00 98.69 180 ILE A N 1
ATOM 1393 C CA . ILE A 1 180 ? -6.698 -3.177 10.706 1.00 98.69 180 ILE A CA 1
ATOM 1394 C C . ILE A 1 180 ? -5.820 -4.333 10.236 1.00 98.69 180 ILE A C 1
ATOM 1396 O O . ILE A 1 180 ? -4.928 -4.770 10.970 1.00 98.69 180 ILE A O 1
ATOM 1400 N N . ILE A 1 181 ? -6.079 -4.819 9.027 1.00 98.75 181 ILE A N 1
ATOM 1401 C CA . ILE A 1 181 ? -5.408 -5.973 8.427 1.00 98.75 181 ILE A CA 1
ATOM 1402 C C . ILE A 1 181 ? -4.724 -5.598 7.111 1.00 98.75 181 ILE A C 1
ATOM 1404 O O . ILE A 1 181 ? -5.090 -4.617 6.460 1.00 98.75 181 ILE A O 1
ATOM 1408 N N . LEU A 1 182 ? -3.744 -6.407 6.721 1.00 98.69 182 LEU A N 1
ATOM 1409 C CA . LEU A 1 182 ? -3.075 -6.343 5.429 1.00 98.69 182 LEU A CA 1
ATOM 1410 C C . LEU A 1 182 ? -3.754 -7.277 4.426 1.00 98.69 182 LEU A C 1
ATOM 1412 O O . LEU A 1 182 ? -4.200 -8.370 4.781 1.00 98.69 182 LEU A O 1
ATOM 1416 N N . ARG A 1 183 ? -3.799 -6.859 3.162 1.00 98.00 183 ARG A N 1
ATOM 1417 C CA . ARG A 1 183 ? -4.367 -7.632 2.054 1.00 98.00 183 ARG A CA 1
ATOM 1418 C C . ARG A 1 183 ? -3.330 -7.828 0.957 1.00 98.00 183 ARG A C 1
ATOM 1420 O O . ARG A 1 183 ? -2.738 -6.854 0.491 1.00 98.00 183 ARG A O 1
ATOM 1427 N N . ASN A 1 184 ? -3.138 -9.076 0.540 1.00 97.25 184 ASN A N 1
ATOM 1428 C CA . ASN A 1 184 ? -2.268 -9.441 -0.581 1.00 97.25 184 ASN A CA 1
ATOM 1429 C C . ASN A 1 184 ? -2.915 -10.415 -1.577 1.00 97.25 184 ASN A C 1
ATOM 1431 O O . ASN A 1 184 ? -2.245 -11.201 -2.241 1.00 97.25 184 ASN A O 1
ATOM 1435 N N . ASP A 1 185 ? -4.237 -10.369 -1.680 1.00 96.12 185 ASP A N 1
ATOM 1436 C CA . ASP A 1 185 ? -5.035 -11.220 -2.558 1.00 96.12 185 ASP A CA 1
ATOM 1437 C C . ASP A 1 185 ? -5.490 -10.503 -3.840 1.00 96.12 185 ASP A C 1
ATOM 1439 O O . ASP A 1 185 ? -6.472 -10.904 -4.468 1.00 96.12 185 ASP A O 1
ATOM 1443 N N . PHE A 1 186 ? -4.780 -9.445 -4.247 1.00 96.12 186 PHE A N 1
ATOM 1444 C CA . PHE A 1 186 ? -5.046 -8.735 -5.494 1.00 96.12 186 PHE A CA 1
ATOM 1445 C C . PHE A 1 186 ? -4.117 -9.249 -6.600 1.00 96.12 186 PHE A C 1
ATOM 1447 O O . PHE A 1 186 ? -2.903 -9.327 -6.398 1.00 96.12 186 PHE A O 1
ATOM 1454 N N . PRO A 1 187 ? -4.650 -9.588 -7.785 1.00 95.69 187 PRO A N 1
ATOM 1455 C CA . PRO A 1 187 ? -3.809 -9.929 -8.921 1.00 95.69 187 PRO A CA 1
ATOM 1456 C C . PRO A 1 187 ? -2.980 -8.710 -9.337 1.00 95.69 187 PRO A C 1
ATOM 1458 O O . PRO A 1 187 ? -3.509 -7.598 -9.463 1.00 95.69 187 PRO A O 1
ATOM 1461 N N . TYR A 1 188 ? -1.691 -8.946 -9.565 1.00 95.69 188 TYR A N 1
ATOM 1462 C CA . TYR A 1 188 ? -0.720 -7.937 -9.963 1.00 95.69 188 TYR A CA 1
ATOM 1463 C C . TYR A 1 188 ? 0.024 -8.359 -11.232 1.00 95.69 188 TYR A C 1
ATOM 1465 O O . TYR A 1 188 ? 0.153 -9.549 -11.522 1.00 95.69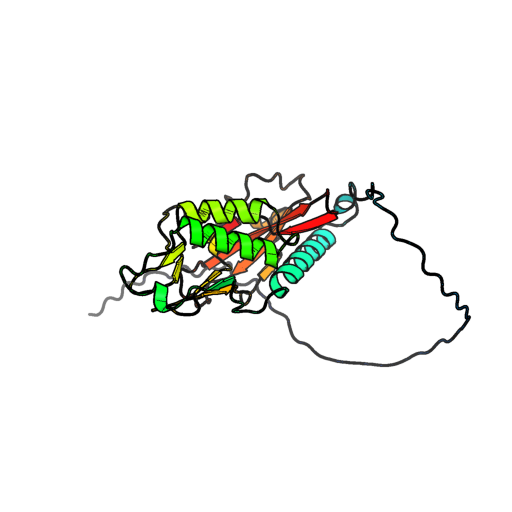 188 TYR A O 1
ATOM 1473 N N . GLU A 1 189 ? 0.513 -7.379 -11.985 1.00 95.56 189 GLU A N 1
ATOM 1474 C CA . GLU A 1 189 ? 1.375 -7.583 -13.147 1.00 95.56 189 GLU A CA 1
ATOM 1475 C C . GLU A 1 189 ? 2.387 -6.443 -13.290 1.00 95.56 189 GLU A C 1
ATOM 1477 O O . GLU A 1 189 ? 2.142 -5.312 -12.861 1.00 95.56 189 GLU A O 1
ATOM 1482 N N . TRP A 1 190 ? 3.521 -6.725 -13.929 1.00 96.94 190 TRP A N 1
ATOM 1483 C CA . TRP A 1 190 ? 4.419 -5.672 -14.393 1.00 96.94 190 TRP A CA 1
ATOM 1484 C C . TRP A 1 190 ? 3.767 -4.874 -15.525 1.00 96.94 190 TRP A C 1
ATOM 1486 O O . TRP A 1 190 ? 3.130 -5.440 -16.417 1.00 96.94 190 TRP A O 1
ATOM 1496 N N . VAL A 1 191 ? 3.964 -3.556 -15.516 1.00 94.75 191 VAL A N 1
ATOM 1497 C CA . VAL A 1 191 ? 3.417 -2.646 -16.522 1.00 94.75 191 VAL A CA 1
ATOM 1498 C C . VAL A 1 191 ? 4.553 -1.983 -17.290 1.00 94.75 191 VAL A C 1
ATOM 1500 O O . VAL A 1 191 ? 5.362 -1.254 -16.722 1.00 94.75 191 VAL A O 1
ATOM 1503 N N . ASP A 1 192 ? 4.545 -2.150 -18.615 1.00 94.38 192 ASP A N 1
ATOM 1504 C CA . ASP A 1 192 ? 5.442 -1.443 -19.536 1.00 94.38 192 ASP A CA 1
ATOM 1505 C C . ASP A 1 192 ? 5.107 0.054 -19.591 1.00 94.38 192 ASP A C 1
ATOM 1507 O O . ASP A 1 192 ? 4.418 0.540 -20.497 1.00 94.38 192 ASP A O 1
ATOM 1511 N N . TRP A 1 193 ? 5.550 0.803 -18.584 1.00 94.56 193 TRP A N 1
ATOM 1512 C CA . TRP A 1 193 ? 5.189 2.208 -18.456 1.00 94.56 193 TRP A CA 1
ATOM 1513 C C . TRP A 1 193 ? 5.855 3.083 -19.515 1.00 94.56 193 TRP A C 1
ATOM 1515 O O . TRP A 1 193 ? 5.201 3.959 -20.082 1.00 94.56 193 TRP A O 1
ATOM 1525 N N . ARG A 1 194 ? 7.127 2.805 -19.830 1.00 93.38 194 ARG A N 1
ATOM 1526 C CA . ARG A 1 194 ? 7.941 3.590 -20.772 1.00 93.38 194 ARG A CA 1
ATOM 1527 C C . ARG A 1 194 ? 7.384 3.563 -22.191 1.00 93.38 194 ARG A C 1
ATOM 1529 O O . ARG A 1 194 ? 7.409 4.588 -22.870 1.00 93.38 194 ARG A O 1
ATOM 1536 N N . ASN A 1 195 ? 6.844 2.432 -22.643 1.00 90.38 195 ASN A N 1
ATOM 1537 C CA . ASN A 1 195 ? 6.344 2.330 -24.016 1.00 90.38 195 ASN A CA 1
ATOM 1538 C C . ASN A 1 195 ? 4.817 2.411 -24.101 1.00 90.38 195 ASN A C 1
ATOM 1540 O O . ASN A 1 195 ? 4.288 2.966 -25.067 1.00 90.38 195 ASN A O 1
ATOM 1544 N N . LYS A 1 196 ? 4.096 1.883 -23.103 1.00 90.31 196 LYS A N 1
ATOM 1545 C CA . LYS A 1 196 ? 2.632 1.750 -23.155 1.00 90.31 196 LYS A CA 1
ATOM 1546 C C . LYS A 1 196 ? 1.928 2.607 -22.111 1.00 90.31 196 LYS A C 1
ATOM 1548 O O . LYS A 1 196 ? 1.118 3.452 -22.481 1.00 90.31 196 LYS A O 1
ATOM 1553 N N . GLY A 1 197 ? 2.242 2.412 -20.829 1.00 86.88 197 GLY A N 1
ATOM 1554 C CA . GLY A 1 197 ? 1.499 3.002 -19.708 1.00 86.88 197 GLY A CA 1
ATOM 1555 C C . GLY A 1 197 ? 1.399 4.527 -19.778 1.00 86.88 197 GLY A C 1
ATOM 1556 O O . GLY A 1 197 ? 0.291 5.061 -19.755 1.00 86.88 197 GLY A O 1
ATOM 1557 N N . ARG A 1 198 ? 2.525 5.225 -19.987 1.00 86.31 198 ARG A N 1
ATOM 1558 C CA . ARG A 1 198 ? 2.553 6.698 -20.074 1.00 86.31 198 ARG A CA 1
ATOM 1559 C C . ARG A 1 198 ? 1.778 7.279 -21.263 1.00 86.31 198 ARG A C 1
ATOM 1561 O O . ARG A 1 198 ? 1.432 8.453 -21.249 1.00 86.31 198 ARG A O 1
ATOM 1568 N N . ASN A 1 199 ? 1.506 6.467 -22.285 1.00 87.81 199 ASN A N 1
ATOM 1569 C CA . ASN A 1 199 ? 0.805 6.880 -23.501 1.00 87.81 199 ASN A CA 1
ATOM 1570 C C . ASN A 1 199 ? -0.690 6.516 -23.479 1.00 87.81 199 ASN A C 1
ATOM 1572 O O . ASN A 1 199 ? -1.441 6.961 -24.347 1.00 87.81 199 ASN A O 1
ATOM 1576 N N . ALA A 1 200 ? -1.142 5.716 -22.508 1.00 85.94 200 ALA A N 1
ATOM 1577 C CA . ALA A 1 200 ? -2.542 5.331 -22.388 1.00 85.94 200 ALA A CA 1
ATOM 1578 C C . ALA A 1 200 ? -3.391 6.514 -21.893 1.00 85.94 200 ALA A C 1
ATOM 1580 O O . ALA A 1 200 ? -3.063 7.148 -20.892 1.00 85.94 200 ALA A O 1
ATOM 1581 N N . GLU A 1 201 ? -4.509 6.812 -22.564 1.00 83.50 201 GLU A N 1
ATOM 1582 C CA . GLU A 1 201 ? -5.311 8.020 -22.292 1.00 83.50 201 GLU A CA 1
ATOM 1583 C C . GLU A 1 201 ? -5.754 8.165 -20.832 1.00 83.50 201 GLU A C 1
ATOM 1585 O O . GLU A 1 201 ? -5.776 9.276 -20.304 1.00 83.50 201 GLU A O 1
ATOM 1590 N N . ASN A 1 202 ? -6.083 7.049 -20.184 1.00 80.88 202 ASN A N 1
ATOM 1591 C CA . ASN A 1 202 ? -6.549 6.992 -18.802 1.00 80.88 202 ASN A CA 1
ATOM 1592 C C . ASN A 1 202 ? -5.416 6.997 -17.760 1.00 80.88 202 ASN A C 1
ATOM 1594 O O . ASN A 1 202 ? -5.708 7.114 -16.574 1.00 80.88 202 ASN A O 1
ATOM 1598 N N . LEU A 1 203 ? -4.152 6.864 -18.178 1.00 81.19 203 LEU A N 1
ATOM 1599 C CA . LEU A 1 203 ? -2.991 6.744 -17.286 1.00 81.19 203 LEU A CA 1
ATOM 1600 C C . LEU A 1 203 ? -1.896 7.789 -17.555 1.00 81.19 203 LEU A C 1
ATOM 1602 O O . LEU A 1 203 ? -1.032 7.979 -16.706 1.00 81.19 203 LEU A O 1
ATOM 1606 N N . LYS A 1 204 ? -1.945 8.511 -18.682 1.00 79.06 204 LYS A N 1
ATOM 1607 C CA . LYS A 1 204 ? -0.904 9.457 -19.133 1.00 79.06 204 LYS A CA 1
ATOM 1608 C C . LYS A 1 204 ? -0.571 10.597 -18.166 1.00 79.06 204 LYS A C 1
ATOM 1610 O O . LYS A 1 204 ? 0.486 11.203 -18.277 1.00 79.06 204 LYS A O 1
ATOM 1615 N N . ASN A 1 205 ? -1.474 10.901 -17.236 1.00 84.75 205 ASN A N 1
ATOM 1616 C CA . ASN A 1 205 ? -1.274 11.938 -16.222 1.00 84.75 205 ASN A CA 1
ATOM 1617 C C . ASN A 1 205 ? -0.691 11.382 -14.910 1.00 84.75 205 ASN A C 1
ATOM 1619 O O . ASN A 1 205 ? -0.505 12.136 -13.959 1.00 84.75 205 ASN A O 1
ATOM 1623 N N . LEU A 1 206 ? -0.438 10.073 -14.830 1.00 88.12 206 LEU A N 1
ATOM 1624 C CA . LEU A 1 206 ? 0.211 9.443 -13.687 1.00 88.12 206 LEU A CA 1
ATOM 1625 C C . LEU A 1 206 ? 1.726 9.426 -13.903 1.00 88.12 206 LEU A C 1
ATOM 1627 O O . LEU A 1 206 ? 2.211 9.223 -15.015 1.00 88.12 206 LEU A O 1
ATOM 1631 N N . PHE A 1 207 ? 2.472 9.612 -12.816 1.00 91.69 207 PHE A N 1
ATOM 1632 C CA . PHE A 1 207 ? 3.934 9.505 -12.795 1.00 91.69 207 PHE A CA 1
ATOM 1633 C C . PHE A 1 207 ? 4.670 10.434 -13.775 1.00 91.69 207 PHE A C 1
ATOM 1635 O O . PHE A 1 207 ? 5.728 10.081 -14.296 1.00 91.69 207 PHE A O 1
ATOM 1642 N N . THR A 1 208 ? 4.128 11.630 -14.020 1.00 91.75 208 THR A N 1
ATOM 1643 C CA . THR A 1 208 ? 4.728 12.637 -14.913 1.00 91.75 208 THR A CA 1
ATOM 1644 C C . THR A 1 208 ? 5.984 13.286 -14.332 1.00 91.75 208 THR A C 1
ATOM 1646 O O . THR A 1 208 ? 6.686 13.999 -15.038 1.00 91.75 208 THR A O 1
ATOM 1649 N N . GLN A 1 209 ? 6.258 13.075 -13.043 1.00 91.56 209 GLN A N 1
ATOM 1650 C CA . GLN A 1 209 ? 7.449 13.577 -12.358 1.00 91.56 209 GLN A CA 1
ATOM 1651 C C . GLN A 1 209 ? 8.725 12.768 -12.648 1.00 91.56 209 GLN A C 1
ATOM 1653 O O . GLN A 1 209 ? 9.797 13.185 -12.223 1.00 91.56 209 GLN A O 1
ATOM 1658 N N . ILE A 1 210 ? 8.615 11.616 -13.319 1.00 93.88 210 ILE A N 1
ATOM 1659 C CA . ILE A 1 210 ? 9.743 10.731 -13.639 1.00 93.88 210 ILE A CA 1
ATOM 1660 C C . ILE A 1 210 ? 10.142 10.937 -15.102 1.00 93.88 210 ILE A C 1
ATOM 1662 O O . ILE A 1 210 ? 9.291 10.886 -15.995 1.00 93.88 210 ILE A O 1
ATOM 1666 N N . ASP A 1 211 ? 11.439 11.121 -15.355 1.00 94.69 211 ASP A N 1
ATOM 1667 C CA . ASP A 1 211 ? 12.000 11.114 -16.709 1.00 94.69 211 ASP A CA 1
ATOM 1668 C C . ASP A 1 211 ? 12.110 9.673 -17.217 1.00 94.69 211 ASP A C 1
ATOM 1670 O O . ASP A 1 211 ? 13.158 9.040 -17.162 1.00 94.69 211 ASP A O 1
ATOM 1674 N N . TRP A 1 212 ? 11.000 9.132 -17.708 1.00 94.19 212 TRP A N 1
ATOM 1675 C CA . TRP A 1 212 ? 10.918 7.745 -18.168 1.00 94.19 212 TRP A CA 1
ATOM 1676 C C . TRP A 1 212 ? 11.867 7.388 -19.316 1.00 94.19 212 TRP A C 1
ATOM 1678 O O . TRP A 1 212 ? 12.113 6.198 -19.533 1.00 94.19 212 TRP A O 1
ATOM 1688 N N . ASP A 1 213 ? 12.378 8.380 -20.049 1.00 92.50 213 ASP A N 1
ATOM 1689 C CA . ASP A 1 213 ? 13.293 8.153 -21.165 1.00 92.50 213 ASP A CA 1
ATOM 1690 C C . ASP A 1 213 ? 14.736 7.924 -20.692 1.00 92.50 213 ASP A C 1
ATOM 1692 O O . ASP A 1 213 ? 15.470 7.185 -21.348 1.00 92.50 213 ASP A O 1
ATOM 1696 N N . ASN A 1 214 ? 15.128 8.490 -19.544 1.00 93.06 214 ASN A N 1
ATOM 1697 C CA . ASN A 1 214 ? 16.511 8.427 -19.052 1.00 93.06 214 ASN A CA 1
ATOM 1698 C C . ASN A 1 2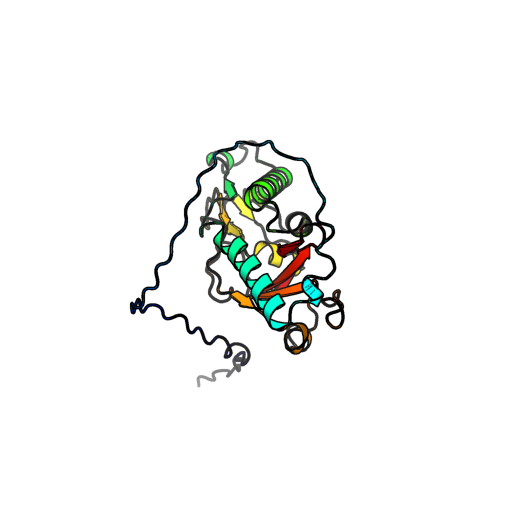14 ? 16.661 7.811 -17.654 1.00 93.06 214 ASN A C 1
ATOM 1700 O O . ASN A 1 214 ? 17.748 7.358 -17.299 1.00 93.06 214 ASN A O 1
ATOM 1704 N N . ASP A 1 215 ? 15.596 7.768 -16.859 1.00 95.00 215 ASP A N 1
ATOM 1705 C CA . ASP A 1 215 ? 15.620 7.238 -15.503 1.00 95.00 215 ASP A CA 1
ATOM 1706 C C . ASP A 1 215 ? 15.312 5.735 -15.502 1.00 95.00 215 ASP A C 1
ATOM 1708 O O . ASP A 1 215 ? 14.206 5.288 -15.827 1.00 95.00 215 ASP A O 1
ATOM 1712 N N . LEU A 1 216 ? 16.317 4.935 -15.142 1.00 95.38 216 LEU A N 1
ATOM 1713 C CA . LEU A 1 216 ? 16.228 3.476 -15.033 1.00 95.38 216 LEU A CA 1
ATOM 1714 C C . LEU A 1 216 ? 15.867 3.003 -13.622 1.00 95.38 216 LEU A C 1
ATOM 1716 O O . LEU A 1 216 ? 15.654 1.808 -13.428 1.00 95.38 216 LEU A O 1
ATOM 1720 N N . THR A 1 217 ? 15.818 3.912 -12.646 1.00 96.19 217 THR A N 1
ATOM 1721 C CA . THR A 1 217 ? 15.646 3.568 -11.230 1.00 96.19 217 THR A CA 1
ATOM 1722 C C . THR A 1 217 ? 14.203 3.240 -10.871 1.00 96.19 217 THR A C 1
ATOM 1724 O O . THR A 1 217 ? 13.966 2.721 -9.785 1.00 96.19 217 THR A O 1
ATOM 1727 N N . TYR A 1 218 ? 13.245 3.474 -11.775 1.00 97.38 218 TYR A N 1
ATOM 1728 C CA . TYR A 1 218 ? 11.829 3.194 -11.550 1.00 97.38 218 TYR A CA 1
ATOM 1729 C C . TYR A 1 218 ? 11.269 2.106 -12.471 1.00 97.38 218 TYR A C 1
ATOM 1731 O O . TYR A 1 218 ? 11.530 2.089 -13.675 1.00 97.38 218 TYR A O 1
ATOM 1739 N N . GLU A 1 219 ? 10.425 1.246 -11.910 1.00 98.12 219 GLU A N 1
ATOM 1740 C CA . GLU A 1 219 ? 9.574 0.281 -12.618 1.00 98.12 219 GLU A CA 1
ATOM 1741 C C . GLU A 1 219 ? 8.147 0.336 -12.054 1.00 98.12 219 GLU A C 1
ATOM 1743 O O . GLU A 1 219 ? 7.932 0.830 -10.945 1.00 98.12 219 GLU A O 1
ATOM 1748 N N . VAL A 1 220 ? 7.152 -0.145 -12.808 1.00 97.69 220 VAL A N 1
ATOM 1749 C CA . VAL A 1 220 ? 5.733 -0.045 -12.417 1.00 97.69 220 VAL A CA 1
ATOM 1750 C C . VAL A 1 220 ? 5.099 -1.421 -12.279 1.00 97.69 220 VAL A C 1
ATOM 1752 O O . VAL A 1 220 ? 5.151 -2.236 -13.199 1.00 97.69 220 VAL A O 1
ATOM 1755 N N . VAL A 1 221 ? 4.426 -1.643 -11.149 1.00 97.44 221 VAL A N 1
ATOM 1756 C CA . VAL A 1 221 ? 3.559 -2.805 -10.921 1.00 97.44 221 VAL A CA 1
ATOM 1757 C C . VAL A 1 221 ? 2.111 -2.333 -10.836 1.00 97.44 221 VAL A C 1
ATOM 1759 O O . VAL A 1 221 ? 1.775 -1.444 -10.051 1.00 97.44 221 VAL A O 1
ATOM 1762 N N . GLY A 1 222 ? 1.251 -2.910 -11.669 1.00 95.38 222 GLY A N 1
ATOM 1763 C CA . GLY A 1 222 ? -0.182 -2.645 -11.713 1.00 95.38 222 GLY A CA 1
ATOM 1764 C C . GLY A 1 222 ? -0.971 -3.729 -10.990 1.00 95.38 222 GLY A C 1
ATOM 1765 O O . GLY A 1 222 ? -0.616 -4.901 -11.032 1.00 95.38 222 GLY A O 1
ATOM 1766 N N . MET A 1 223 ? -2.064 -3.344 -10.339 1.00 95.00 223 MET A N 1
ATOM 1767 C CA . MET A 1 223 ? -2.963 -4.241 -9.615 1.00 95.00 223 MET A CA 1
ATOM 1768 C C . MET A 1 223 ? -4.408 -3.877 -9.907 1.00 95.00 223 MET A C 1
ATOM 1770 O O . MET A 1 223 ? -4.763 -2.695 -9.922 1.00 95.00 223 MET A O 1
ATOM 1774 N N . THR A 1 224 ? -5.265 -4.884 -10.073 1.00 92.56 224 THR A N 1
ATOM 1775 C CA . THR A 1 224 ? -6.712 -4.662 -10.156 1.00 92.56 224 THR A CA 1
ATOM 1776 C C . THR A 1 224 ? -7.415 -5.074 -8.871 1.00 92.56 224 THR A C 1
ATOM 1778 O O . THR A 1 224 ? -7.238 -6.172 -8.350 1.00 92.56 224 THR A O 1
ATOM 1781 N N . LEU A 1 225 ? -8.249 -4.163 -8.375 1.00 93.25 225 LEU A N 1
ATOM 1782 C CA . LEU A 1 225 ? -9.067 -4.320 -7.178 1.00 93.25 225 LEU A CA 1
ATOM 1783 C C . LEU A 1 225 ? -10.568 -4.338 -7.530 1.00 93.25 225 LEU A C 1
ATOM 1785 O O . LEU A 1 225 ? -11.412 -4.412 -6.641 1.00 93.25 225 LEU A O 1
ATOM 1789 N N . LYS A 1 226 ? -10.921 -4.346 -8.826 1.00 85.25 226 LYS A N 1
ATOM 1790 C CA . LYS A 1 226 ? -12.298 -4.230 -9.346 1.00 85.25 226 LYS A CA 1
ATOM 1791 C C . LYS A 1 226 ? -13.292 -5.239 -8.757 1.00 85.25 226 LYS A C 1
ATOM 1793 O O . LYS A 1 226 ? -14.467 -4.921 -8.617 1.00 85.25 226 LYS A O 1
ATOM 1798 N N . ASN A 1 227 ? -12.822 -6.436 -8.415 1.00 83.38 227 ASN A N 1
ATOM 1799 C CA . ASN A 1 227 ? -13.639 -7.502 -7.827 1.00 83.38 227 ASN A CA 1
ATOM 1800 C C . ASN A 1 227 ? -13.244 -7.802 -6.373 1.00 83.38 227 ASN A C 1
ATOM 1802 O O . ASN A 1 227 ? -13.575 -8.861 -5.847 1.00 83.38 227 ASN A O 1
ATOM 1806 N N . SER A 1 228 ? -12.491 -6.904 -5.735 1.00 86.00 228 SER A N 1
ATOM 1807 C CA . SER A 1 228 ? -12.129 -7.058 -4.332 1.00 86.00 228 SER A CA 1
ATOM 1808 C C . SER A 1 228 ? -13.300 -6.686 -3.429 1.00 86.00 228 SER A C 1
ATOM 1810 O O . SER A 1 228 ? -13.947 -5.653 -3.606 1.00 86.00 228 SER A O 1
ATOM 1812 N N . HIS A 1 229 ? -13.553 -7.520 -2.424 1.00 90.06 229 HIS A N 1
ATOM 1813 C CA . HIS A 1 229 ? -14.467 -7.198 -1.337 1.00 90.06 229 HIS A CA 1
ATOM 1814 C C . HIS A 1 229 ? -13.645 -6.643 -0.178 1.00 90.06 229 HIS A C 1
ATOM 1816 O O . HIS A 1 229 ? -13.089 -7.396 0.623 1.00 90.06 229 HIS A O 1
ATOM 1822 N N . LYS A 1 230 ? -13.525 -5.315 -0.146 1.00 95.88 230 LYS A N 1
ATOM 1823 C CA . LYS A 1 230 ? -12.978 -4.582 0.995 1.00 95.88 230 LYS A CA 1
ATOM 1824 C C . LYS A 1 230 ? -14.110 -4.087 1.886 1.00 95.88 230 LYS A C 1
ATOM 1826 O O . LYS A 1 230 ? -15.204 -3.794 1.404 1.00 95.88 230 LYS A O 1
ATOM 1831 N N . ASN A 1 231 ? -13.833 -3.984 3.179 1.00 97.25 231 ASN A N 1
ATOM 1832 C CA . ASN A 1 231 ? -14.760 -3.433 4.167 1.00 97.25 231 ASN A CA 1
ATOM 1833 C C . ASN A 1 231 ? -14.654 -1.901 4.275 1.00 97.25 231 ASN A C 1
ATOM 1835 O O . ASN A 1 231 ? -15.553 -1.253 4.817 1.00 97.25 231 ASN A O 1
ATOM 1839 N N . ILE A 1 232 ? -13.576 -1.323 3.739 1.00 95.69 232 ILE A N 1
ATOM 1840 C CA . ILE A 1 232 ? -13.419 0.115 3.481 1.00 95.69 232 ILE A CA 1
ATOM 1841 C C . ILE A 1 232 ? -13.621 0.429 1.991 1.00 95.69 232 ILE A C 1
ATOM 1843 O O . ILE A 1 232 ? -13.619 -0.483 1.163 1.00 95.69 232 ILE A O 1
ATOM 1847 N N . ASP A 1 233 ? -13.764 1.713 1.642 1.00 93.81 233 ASP A N 1
ATOM 1848 C CA . ASP A 1 233 ? -13.911 2.142 0.245 1.00 93.81 233 ASP A CA 1
ATOM 1849 C C . ASP A 1 233 ? -12.812 1.535 -0.640 1.00 93.81 233 ASP A C 1
ATOM 1851 O O . ASP A 1 233 ? -11.614 1.699 -0.385 1.00 93.81 233 ASP A O 1
ATOM 1855 N N . SER A 1 234 ? -13.228 0.818 -1.684 1.00 91.56 234 SER A N 1
ATOM 1856 C CA . SER A 1 234 ? -12.305 0.176 -2.615 1.00 91.56 234 SER A CA 1
ATOM 1857 C C . SER A 1 234 ? -11.955 1.099 -3.780 1.00 91.56 234 SER A C 1
ATOM 1859 O O . SER A 1 234 ? -12.537 2.167 -3.960 1.00 91.56 234 SER A O 1
ATOM 1861 N N . MET A 1 235 ? -10.961 0.672 -4.542 1.00 92.12 235 MET A N 1
ATOM 1862 C CA . MET A 1 235 ? -10.512 1.278 -5.790 1.00 92.12 235 MET A CA 1
ATOM 1863 C C . MET A 1 235 ? -10.569 0.219 -6.889 1.00 92.12 235 MET A C 1
ATOM 1865 O O . MET A 1 235 ? -10.645 -0.975 -6.606 1.00 92.12 235 MET A O 1
ATOM 1869 N N . GLN A 1 236 ? -10.531 0.625 -8.152 1.00 91.50 236 GLN A N 1
ATOM 1870 C CA . GLN A 1 236 ? -10.577 -0.311 -9.278 1.00 91.50 236 GLN A CA 1
ATOM 1871 C C . GLN A 1 236 ? -9.188 -0.778 -9.705 1.00 91.50 236 GLN A C 1
ATOM 1873 O O . GLN A 1 236 ? -9.001 -1.950 -10.055 1.00 91.50 236 GLN A O 1
ATOM 1878 N N . LEU A 1 237 ? -8.223 0.141 -9.697 1.00 91.19 237 LEU A N 1
ATOM 1879 C CA . LEU A 1 237 ? -6.868 -0.092 -10.178 1.00 91.19 237 LEU A CA 1
ATOM 1880 C C . LEU A 1 237 ? -5.870 0.733 -9.377 1.00 91.19 237 LEU A C 1
ATOM 1882 O O . LEU A 1 237 ? -6.121 1.900 -9.078 1.00 91.19 237 LEU A O 1
ATOM 1886 N N . VAL A 1 238 ? -4.718 0.135 -9.098 1.00 94.50 238 VAL A N 1
ATOM 1887 C CA . VAL A 1 238 ? -3.570 0.803 -8.487 1.00 94.50 238 VAL A CA 1
ATOM 1888 C C . VAL A 1 238 ? -2.329 0.499 -9.311 1.00 94.50 238 VAL A C 1
ATOM 1890 O O . VAL A 1 238 ? -2.110 -0.640 -9.702 1.00 94.50 238 VAL A O 1
ATOM 1893 N N . ALA A 1 239 ? -1.513 1.515 -9.553 1.00 94.94 239 ALA A N 1
ATOM 1894 C CA . ALA A 1 239 ? -0.160 1.389 -10.063 1.00 94.94 239 ALA A CA 1
ATOM 1895 C C . ALA A 1 239 ? 0.804 1.844 -8.964 1.00 94.94 239 ALA A C 1
ATOM 1897 O O . ALA A 1 239 ? 0.657 2.942 -8.424 1.00 94.94 239 ALA A O 1
ATOM 1898 N N . VAL A 1 240 ? 1.768 0.997 -8.621 1.00 96.00 240 VAL A N 1
ATOM 1899 C CA . VAL A 1 240 ? 2.786 1.258 -7.603 1.00 96.00 240 VAL A CA 1
ATOM 1900 C C . VAL A 1 240 ? 4.142 1.358 -8.280 1.00 96.00 240 VAL A C 1
ATOM 1902 O O . VAL A 1 240 ? 4.464 0.560 -9.162 1.00 96.00 240 VAL A O 1
ATOM 1905 N N . LEU A 1 241 ? 4.934 2.342 -7.861 1.00 97.06 241 LEU A N 1
ATOM 1906 C CA . LEU A 1 241 ? 6.301 2.508 -8.332 1.00 97.06 241 LEU A CA 1
ATOM 1907 C C . LEU A 1 241 ? 7.268 1.695 -7.472 1.00 97.06 241 LEU A C 1
ATOM 1909 O O . LEU A 1 241 ? 7.352 1.898 -6.257 1.00 97.06 241 LEU A O 1
ATOM 1913 N N . MET A 1 242 ? 8.027 0.825 -8.125 1.00 98.31 242 MET A N 1
ATOM 1914 C CA . MET A 1 242 ? 9.240 0.225 -7.586 1.00 98.31 242 MET A CA 1
ATOM 1915 C C . MET A 1 242 ? 10.401 1.182 -7.846 1.00 98.31 242 MET A C 1
ATOM 1917 O O . MET A 1 242 ? 10.543 1.662 -8.966 1.00 98.31 242 MET A O 1
ATOM 1921 N N . HIS A 1 243 ? 11.221 1.451 -6.834 1.00 97.69 243 HIS A N 1
ATOM 1922 C CA . HIS A 1 243 ? 12.402 2.307 -6.934 1.00 97.69 243 HIS A CA 1
ATOM 1923 C C . HIS A 1 243 ? 13.655 1.529 -6.523 1.00 97.69 243 HIS A C 1
ATOM 1925 O O . HIS A 1 243 ? 13.699 0.937 -5.442 1.00 97.69 243 HIS A O 1
ATOM 1931 N N . TYR A 1 244 ? 14.676 1.514 -7.375 1.00 97.25 244 TYR A N 1
ATOM 1932 C CA . TYR A 1 244 ? 15.968 0.915 -7.074 1.00 97.25 244 TYR A CA 1
ATOM 1933 C C . TYR A 1 244 ? 16.797 1.859 -6.203 1.00 97.25 244 TYR A C 1
ATOM 1935 O O . TYR A 1 244 ? 17.289 2.895 -6.644 1.00 97.25 244 TYR A O 1
ATOM 1943 N N . ASN A 1 245 ? 16.977 1.486 -4.942 1.00 94.94 245 ASN A N 1
ATOM 1944 C CA . ASN A 1 245 ? 17.787 2.237 -4.004 1.00 94.94 245 ASN A CA 1
ATOM 1945 C C . ASN A 1 245 ? 19.268 1.913 -4.221 1.00 94.94 245 ASN A C 1
ATOM 1947 O O . ASN A 1 245 ? 19.767 0.905 -3.721 1.00 94.94 245 ASN A O 1
ATOM 1951 N N . GLU A 1 246 ? 19.980 2.795 -4.923 1.00 91.50 246 GLU A N 1
ATOM 1952 C CA . GLU A 1 246 ? 21.404 2.621 -5.241 1.00 91.50 246 GLU A CA 1
ATOM 1953 C C . GLU A 1 246 ? 22.297 2.450 -4.007 1.00 91.50 246 GLU A C 1
ATOM 1955 O O . GLU A 1 246 ? 23.293 1.731 -4.061 1.00 91.50 246 GLU A O 1
ATOM 1960 N N . LYS A 1 247 ? 21.939 3.070 -2.873 1.00 90.56 247 LYS A N 1
ATOM 1961 C CA . LYS A 1 247 ? 22.716 2.955 -1.628 1.00 90.56 247 LYS A CA 1
ATOM 1962 C C . LYS A 1 247 ? 22.625 1.553 -1.034 1.00 90.56 247 LYS A C 1
ATOM 1964 O O . LYS A 1 247 ? 23.597 1.069 -0.464 1.00 90.56 247 LYS A O 1
ATOM 1969 N N . ASN A 1 248 ? 21.460 0.924 -1.169 1.00 88.81 248 ASN A N 1
ATOM 1970 C CA . ASN A 1 248 ? 21.174 -0.396 -0.613 1.00 88.81 248 ASN A CA 1
ATOM 1971 C C . ASN A 1 248 ? 21.299 -1.520 -1.654 1.00 88.81 248 ASN A C 1
ATOM 1973 O O . ASN A 1 248 ? 21.180 -2.687 -1.288 1.00 88.81 248 ASN A O 1
ATOM 1977 N N . GLY A 1 249 ? 21.501 -1.176 -2.929 1.00 93.81 249 GLY A N 1
ATOM 1978 C CA . GLY A 1 249 ? 21.629 -2.120 -4.035 1.00 93.81 249 GLY A CA 1
ATOM 1979 C C . GLY A 1 249 ? 20.388 -2.991 -4.246 1.00 93.81 249 GLY A C 1
ATOM 1980 O O . GLY A 1 249 ? 20.527 -4.190 -4.475 1.00 93.81 249 GLY A O 1
ATOM 1981 N N . LYS A 1 250 ? 19.177 -2.437 -4.078 1.00 95.38 250 LYS A N 1
ATOM 1982 C CA . LYS A 1 250 ? 17.929 -3.207 -4.220 1.00 95.38 250 LYS A CA 1
ATOM 1983 C C . LYS A 1 250 ? 16.706 -2.372 -4.571 1.00 95.38 250 LYS A C 1
ATOM 1985 O O . LYS A 1 250 ? 16.595 -1.208 -4.191 1.00 95.38 250 LYS A O 1
ATOM 1990 N N . TRP A 1 251 ? 15.738 -3.032 -5.195 1.00 98.25 251 TRP A N 1
ATOM 1991 C CA . TRP A 1 251 ? 14.391 -2.518 -5.421 1.00 98.25 251 TRP A CA 1
ATOM 1992 C C . TRP A 1 251 ? 13.586 -2.421 -4.122 1.00 98.25 251 TRP A C 1
ATOM 1994 O O . TRP A 1 251 ? 13.602 -3.329 -3.289 1.00 98.25 251 TRP A O 1
ATOM 2004 N N . GLN A 1 252 ? 12.855 -1.320 -3.976 1.00 98.44 252 GLN A N 1
ATOM 2005 C CA . GLN A 1 252 ? 11.937 -1.050 -2.876 1.00 98.44 252 GLN A CA 1
ATOM 2006 C C . GLN A 1 252 ? 10.590 -0.581 -3.427 1.00 98.44 252 GLN A C 1
ATOM 2008 O O . GLN A 1 252 ? 10.532 0.094 -4.454 1.00 98.44 252 GLN A O 1
ATOM 2013 N N . VAL A 1 253 ? 9.505 -0.894 -2.727 1.00 98.25 253 VAL A N 1
ATOM 2014 C CA . VAL A 1 253 ? 8.189 -0.311 -3.023 1.00 98.25 253 VAL A CA 1
ATOM 2015 C C . VAL A 1 253 ? 8.166 1.140 -2.543 1.00 98.25 253 VAL A C 1
ATOM 2017 O O . VAL A 1 253 ? 8.463 1.390 -1.374 1.00 98.25 253 VAL A O 1
ATOM 2020 N N . SER A 1 254 ? 7.812 2.084 -3.416 1.00 96.38 254 SER A N 1
ATOM 2021 C CA . SER A 1 254 ? 7.755 3.511 -3.071 1.00 96.38 254 SER A CA 1
ATOM 2022 C C . SER A 1 254 ? 6.374 3.980 -2.608 1.00 96.38 254 SER A C 1
ATOM 2024 O O . SER A 1 254 ? 5.370 3.285 -2.763 1.00 96.38 254 SER A O 1
ATOM 2026 N N . GLY A 1 255 ? 6.313 5.187 -2.039 1.00 92.62 255 GLY A N 1
ATOM 2027 C CA . GLY A 1 255 ? 5.066 5.859 -1.656 1.00 92.62 255 GLY A CA 1
ATOM 2028 C C . GLY A 1 255 ? 4.363 6.589 -2.797 1.00 92.62 255 GLY A C 1
ATOM 2029 O O . GLY A 1 255 ? 3.247 7.098 -2.618 1.00 92.62 255 GLY A O 1
ATOM 2030 N N . SER A 1 256 ? 5.001 6.641 -3.967 1.00 91.50 256 SER A N 1
ATOM 2031 C CA . SER A 1 256 ? 4.416 7.205 -5.176 1.00 91.50 256 SER A CA 1
ATOM 2032 C C . SER A 1 256 ? 3.453 6.202 -5.808 1.00 91.50 256 SER A C 1
ATOM 2034 O O . SER A 1 256 ? 3.815 5.073 -6.141 1.00 91.50 256 SER A O 1
ATOM 2036 N N . ILE A 1 257 ? 2.203 6.630 -5.967 1.00 92.62 257 ILE A N 1
ATOM 2037 C CA . ILE A 1 257 ? 1.090 5.776 -6.376 1.00 92.62 257 ILE A CA 1
ATOM 2038 C C . ILE A 1 257 ? 0.216 6.494 -7.402 1.00 92.62 257 ILE A C 1
ATOM 2040 O O . ILE A 1 257 ? 0.049 7.713 -7.354 1.00 92.62 257 ILE A O 1
ATOM 2044 N N . GLY A 1 258 ? -0.347 5.724 -8.321 1.00 91.88 258 GLY A N 1
ATOM 2045 C CA . GLY A 1 258 ? -1.364 6.160 -9.268 1.00 91.88 258 GLY A CA 1
ATOM 2046 C C . GLY A 1 258 ? -2.502 5.150 -9.295 1.00 91.88 258 GLY A C 1
ATOM 2047 O O . GLY A 1 258 ? -2.366 4.043 -8.776 1.00 91.88 258 GLY A O 1
ATOM 2048 N N . GLY A 1 259 ? -3.652 5.507 -9.857 1.00 90.75 259 GLY A N 1
ATOM 2049 C CA . GLY A 1 259 ? -4.781 4.585 -9.859 1.00 90.75 259 GLY A CA 1
ATOM 2050 C C . GLY A 1 259 ? -6.102 5.207 -10.263 1.00 90.75 259 GLY A C 1
ATOM 2051 O O . GLY A 1 259 ? -6.181 6.384 -10.607 1.00 90.75 259 GLY A O 1
ATOM 2052 N N . ILE A 1 260 ? -7.132 4.369 -10.222 1.00 85.81 260 ILE A N 1
ATOM 2053 C CA . ILE A 1 260 ? -8.515 4.703 -10.554 1.00 85.81 260 ILE A CA 1
ATOM 2054 C C . ILE A 1 260 ? -9.387 4.210 -9.400 1.00 85.81 260 ILE A C 1
ATOM 2056 O O . ILE A 1 260 ? -9.298 3.039 -9.019 1.00 85.81 260 ILE A O 1
ATOM 2060 N N . MET A 1 261 ? -10.216 5.107 -8.863 1.00 88.00 261 MET A N 1
ATOM 2061 C CA . MET A 1 261 ? -11.197 4.807 -7.815 1.00 88.00 261 MET A CA 1
ATOM 2062 C C . MET A 1 261 ? -12.371 3.972 -8.323 1.00 88.00 261 MET A C 1
ATOM 2064 O O . MET A 1 261 ? -12.855 4.199 -9.454 1.00 88.00 261 MET A O 1
#

Sequence (261 aa):
MIGVLVVGILAFVGISYFNNKNQPPVTPTATTETKESNQSETSGEATENSSQAVQGSSDHLLKLSAKERADEATEAFERWYTSFSNGDVILEINKELLKEGSGGTSPIELQTKLIDNLKAKFGDKVSDDFYTSLQTSFNFNPVIVDGTKGLTISKQNEDQSQWLRTWFLDTEKTAQNTKIILRNDFPYEWVDWRNKGRNAENLKNLFTQIDWDND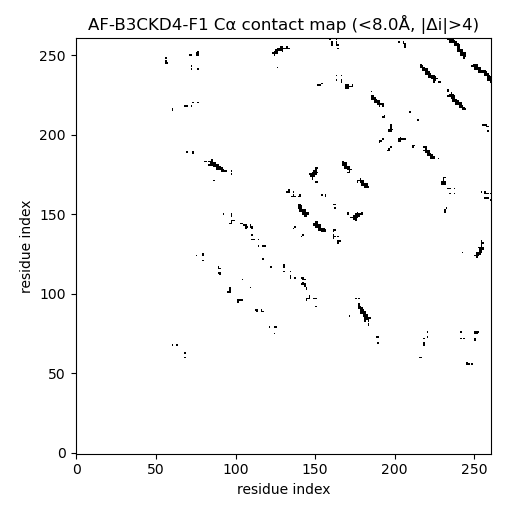LTYEVVGMTLKNSHKNIDSMQLVAVLMHYNEKNGKWQVSGSIGGIM

InterPro domains:
  IPR049344 Potential transfer protein TraK-like [PF20739] (63-260)

pLDDT: mean 80.14, std 25.99, range [25.52, 98.75]